Protein AF-0000000083167405 (afdb_homodimer)

Secondary structure (DSSP, 8-state):
--TT-EEEEEEE-B-TTS-HHHHHHHIIIIIHHHHHHHHGGGS-SEEEEEEE-B-TTSTT--B-EEES-GGG---SEEEEEEES-HHHHHHHHHHHTSHHHHHHHTTTB-GGG-EEEEEEEEEEEE-/--TT-EEEEEEE-B-TTS-HHHHHHHIIIIIHHHHHHHHGGGS-SEEEEEEE-B-TTSTT--B-EEES-GGG---SEEEEEEES-HHHHHHHHHHHTSHHHHHHHTTTB-GGG-EEEEEEEEEEEE-

Nearest PDB structures (foldseek):
  2qyc-assembly1_A  TM=5.932E-01  e=2.470E-03  Bordetella bronchiseptica RB50
  3ta2-assembly1_A  TM=4.521E-01  e=2.168E-02  Archaeoglobus fulgidus DSM 4304
  2j9d-assembly4_L  TM=4.421E-01  e=4.189E-02  Methanocaldococcus jannaschii
  2xbp-assembly1_A  TM=4.352E-01  e=6.641E-02  Synechococcus elongatus PCC 7942 = FACHB-805
  3n5b-assembly1_A  TM=3.903E-01  e=5.831E-01  Nostoc sp. PCC 7120 = FACHB-418

Solvent-accessible surface area (backbone atoms only — not comparable to full-atom values): 13496 Å² total; per-residue (Å²): 123,80,86,84,36,29,38,34,37,40,35,38,18,52,25,89,91,49,51,71,66,57,26,50,49,42,47,62,72,44,51,47,53,49,49,43,66,71,35,51,91,50,39,48,52,31,38,37,37,41,28,53,25,52,39,84,86,46,85,90,38,49,51,47,55,74,37,77,52,54,84,76,55,78,48,46,28,35,30,46,35,31,19,76,28,64,67,46,44,61,66,32,49,64,54,66,67,32,69,69,46,50,57,54,44,62,74,37,29,37,72,91,65,37,35,26,34,35,40,52,62,70,46,79,47,68,109,122,81,84,82,37,29,37,34,37,41,34,39,16,55,26,89,91,50,51,72,66,57,29,52,49,42,47,63,72,44,52,47,52,49,49,43,66,71,34,51,91,50,40,48,52,30,38,36,36,42,28,52,25,52,39,84,86,45,85,90,40,49,52,47,57,74,37,78,53,55,84,77,55,77,50,45,29,35,32,45,36,29,19,76,29,63,67,47,44,61,66,32,50,63,55,66,66,33,70,69,44,49,57,54,45,62,71,39,28,37,71,90,63,37,35,27,34,36,39,52,61,71,48,78,49,68,108

Foldseek 3Di:
DPQQAWKKKKFFAWDQVDDLVRLVCLVPPPLVVLLCVLCPVLAFPDKDKDFFQFDRVDPPGFGPDDPDGSVVRRGGMMIMTGHRYVVSVVSSVVSCVDPVNVVSSVVTTDVVPMDMDIDDDDDDDDD/DPQQAWKKKKFFAWDQVDDLVRLVCLVPPPLVVLLCVLCPVLAFPDKDKDFFQFDRVDPSGFGPDDPDGSVVRRGGMMIMTGHRYVVSVVSSVVSCVDPVNVVSSVVTTDVVPMDMDIDDDDDDDDD

Structure (mmCIF, N/CA/C/O backbone):
data_AF-0000000083167405-model_v1
#
loop_
_entity.id
_entity.type
_entity.pdbx_description
1 polymer 'EthD domain-containing protein'
#
loop_
_atom_site.group_PDB
_atom_site.id
_atom_site.type_symbol
_atom_site.label_atom_id
_atom_site.label_alt_id
_atom_site.label_comp_id
_atom_site.label_asym_id
_atom_site.label_entity_id
_atom_site.label_seq_id
_atom_site.pdbx_PDB_ins_code
_atom_site.Cartn_x
_atom_site.Cartn_y
_atom_site.Cartn_z
_atom_site.occupancy
_atom_site.B_iso_or_equiv
_atom_site.auth_seq_id
_atom_site.auth_comp_id
_atom_site.auth_asym_id
_atom_site.auth_atom_id
_atom_site.pdbx_PDB_model_num
ATOM 1 N N . MET A 1 1 ? -20.938 -3.051 -14.125 1 36.06 1 MET A N 1
ATOM 2 C CA . MET A 1 1 ? -19.984 -3.561 -13.148 1 36.06 1 MET A CA 1
ATOM 3 C C . MET A 1 1 ? -18.828 -2.58 -12.945 1 36.06 1 MET A C 1
ATOM 5 O O . MET A 1 1 ? -18.422 -1.888 -13.883 1 36.06 1 MET A O 1
ATOM 9 N N . SER A 1 2 ? -18.578 -1.99 -11.914 1 45.47 2 SER A N 1
ATOM 10 C CA . SER A 1 2 ? -17.594 -0.912 -11.773 1 45.47 2 SER A CA 1
ATOM 11 C C . SER A 1 2 ? -16.312 -1.221 -12.547 1 45.47 2 SER A C 1
ATOM 13 O O . SER A 1 2 ? -15.766 -2.316 -12.438 1 45.47 2 SER A O 1
ATOM 15 N N . THR A 1 3 ? -16.062 -0.718 -13.688 1 60.59 3 THR A N 1
ATOM 16 C CA . THR A 1 3 ? -15.07 -0.874 -14.742 1 60.59 3 THR A CA 1
ATOM 17 C C . THR A 1 3 ? -13.664 -0.821 -14.172 1 60.59 3 THR A C 1
ATOM 19 O O . THR A 1 3 ? -12.68 -0.824 -14.922 1 60.59 3 THR A O 1
ATOM 22 N N . ASP A 1 4 ? -13.461 -0.708 -12.867 1 77.19 4 ASP A N 1
ATOM 23 C CA . ASP A 1 4 ? -12.117 -0.462 -12.359 1 77.19 4 ASP A CA 1
ATOM 24 C C . ASP A 1 4 ? -11.352 -1.771 -12.164 1 77.19 4 ASP A C 1
ATOM 26 O O . ASP A 1 4 ? -10.141 -1.763 -11.938 1 77.19 4 ASP A O 1
ATOM 30 N N . GLY A 1 5 ? -12.094 -2.928 -12.57 1 94.94 5 GLY A N 1
ATOM 31 C CA . GLY A 1 5 ? -11.445 -4.223 -12.453 1 94.94 5 GLY A CA 1
ATOM 32 C C . GLY A 1 5 ? -11.43 -4.758 -11.039 1 94.94 5 GLY A C 1
ATOM 33 O O . GLY A 1 5 ? -12.336 -4.477 -10.25 1 94.94 5 GLY A O 1
ATOM 34 N N . PHE A 1 6 ? -10.68 -5.727 -10.734 1 97.88 6 PHE A N 1
ATOM 35 C CA . PHE A 1 6 ? -10.453 -6.371 -9.445 1 97.88 6 PHE A CA 1
ATOM 36 C C . PHE A 1 6 ? -9.016 -6.164 -8.984 1 97.88 6 PHE A C 1
ATOM 38 O O . PHE A 1 6 ? -8.078 -6.633 -9.625 1 97.88 6 PHE A O 1
ATOM 45 N N . THR A 1 7 ? -8.891 -5.48 -7.832 1 98.56 7 THR A N 1
ATOM 46 C CA . THR A 1 7 ? -7.559 -5.059 -7.406 1 98.56 7 THR A CA 1
ATOM 47 C C . THR A 1 7 ? -7.191 -5.695 -6.07 1 98.56 7 THR A C 1
ATOM 49 O O . THR A 1 7 ? -8.023 -5.77 -5.164 1 98.56 7 THR A O 1
ATOM 52 N N . ILE A 1 8 ? -5.961 -6.18 -5.984 1 98.75 8 ILE A N 1
ATOM 53 C CA . ILE A 1 8 ? -5.449 -6.719 -4.73 1 98.75 8 ILE A CA 1
ATOM 54 C C . ILE A 1 8 ? -4.113 -6.062 -4.391 1 98.75 8 ILE A C 1
ATOM 56 O O . ILE A 1 8 ? -3.449 -5.504 -5.266 1 98.75 8 ILE A O 1
ATOM 60 N N . ALA A 1 9 ? -3.789 -6.078 -3.178 1 98.75 9 ALA A N 1
ATOM 61 C CA . ALA A 1 9 ? -2.451 -5.723 -2.711 1 98.75 9 ALA A CA 1
ATOM 62 C C . ALA A 1 9 ? -1.737 -6.934 -2.115 1 98.75 9 ALA A C 1
ATOM 64 O O . ALA A 1 9 ? -2.322 -7.684 -1.333 1 98.75 9 ALA A O 1
ATOM 65 N N . VAL A 1 10 ? -0.525 -7.133 -2.439 1 98.69 10 VAL A N 1
ATOM 66 C CA . VAL A 1 10 ? 0.31 -8.188 -1.873 1 98.69 10 VAL A CA 1
ATOM 67 C C . VAL A 1 10 ? 1.544 -7.574 -1.218 1 98.69 10 VAL A C 1
ATOM 69 O O . VAL A 1 10 ? 2.275 -6.809 -1.851 1 98.69 10 VAL A O 1
ATOM 72 N N . PHE A 1 11 ? 1.764 -7.906 0.02 1 98.69 11 PHE A N 1
ATOM 73 C CA . PHE A 1 11 ? 2.906 -7.434 0.792 1 98.69 11 PHE A CA 1
ATOM 74 C C . PHE A 1 11 ? 3.969 -8.516 0.908 1 98.69 11 PHE A C 1
ATOM 76 O O . PHE A 1 11 ? 3.674 -9.641 1.332 1 98.69 11 PHE A O 1
ATOM 83 N N . VAL A 1 12 ? 5.18 -8.148 0.57 1 98.69 12 VAL A N 1
ATOM 84 C CA . VAL A 1 12 ? 6.223 -9.148 0.391 1 98.69 12 VAL A CA 1
ATOM 85 C C . VAL A 1 12 ? 7.43 -8.805 1.264 1 98.69 12 VAL A C 1
ATOM 87 O O . VAL A 1 12 ? 7.887 -7.66 1.278 1 98.69 12 VAL A O 1
ATOM 90 N N . THR A 1 13 ? 7.895 -9.805 1.955 1 98.06 13 THR A N 1
ATOM 91 C CA . THR A 1 13 ? 9.055 -9.68 2.83 1 98.06 13 THR A CA 1
ATOM 92 C C . THR A 1 13 ? 10.273 -10.367 2.223 1 98.06 13 THR A C 1
ATOM 94 O O . THR A 1 13 ? 10.195 -11.531 1.828 1 98.06 13 THR A O 1
ATOM 97 N N . ARG A 1 14 ? 11.273 -9.664 2.174 1 97.69 14 ARG A N 1
ATOM 98 C CA . ARG A 1 14 ? 12.5 -10.195 1.586 1 97.69 14 ARG A CA 1
ATOM 99 C C . ARG A 1 14 ? 13.008 -11.398 2.371 1 97.69 14 ARG A C 1
ATOM 101 O O . ARG A 1 14 ? 12.836 -11.477 3.59 1 97.69 14 ARG A O 1
ATOM 108 N N . LYS A 1 15 ? 13.641 -12.352 1.682 1 97.06 15 LYS A N 1
ATOM 109 C CA . LYS A 1 15 ? 14.391 -13.414 2.342 1 97.06 15 LYS A CA 1
ATOM 110 C C . LYS A 1 15 ? 15.484 -12.836 3.232 1 97.06 15 LYS A C 1
ATOM 112 O O . LYS A 1 15 ? 16.219 -11.93 2.824 1 97.06 15 LYS A O 1
ATOM 117 N N . PRO A 1 16 ? 15.672 -13.32 4.465 1 93.19 16 PRO A N 1
ATOM 118 C CA . PRO A 1 16 ? 16.562 -12.703 5.453 1 93.19 16 PRO A CA 1
ATOM 119 C C . PRO A 1 16 ? 18 -12.562 4.949 1 93.19 16 PRO A C 1
ATOM 121 O O . PRO A 1 16 ? 18.703 -11.633 5.344 1 93.19 16 PRO A O 1
ATOM 124 N N . ASP A 1 17 ? 18.5 -13.398 4.055 1 94.12 17 ASP A N 1
ATOM 125 C CA . ASP A 1 17 ? 19.891 -13.375 3.658 1 94.12 17 ASP A CA 1
ATOM 126 C C . ASP A 1 17 ? 20.109 -12.484 2.439 1 94.12 17 ASP A C 1
ATOM 128 O O . ASP A 1 17 ? 21.25 -12.297 1.986 1 94.12 17 ASP A O 1
ATOM 132 N N . LEU A 1 18 ? 19.062 -11.828 2.008 1 96.88 18 LEU A N 1
ATOM 133 C CA . LEU A 1 18 ? 19.188 -10.945 0.854 1 96.88 18 LEU A CA 1
ATOM 134 C C . LEU A 1 18 ? 19.188 -9.484 1.286 1 96.88 18 LEU A C 1
ATOM 136 O O . LEU A 1 18 ? 18.484 -9.109 2.225 1 96.88 18 LEU A O 1
ATOM 140 N N . SER A 1 19 ? 19.938 -8.695 0.602 1 96.56 19 SER A N 1
ATOM 141 C CA . SER A 1 19 ? 19.797 -7.25 0.714 1 96.56 19 SER A CA 1
ATOM 142 C C . SER A 1 19 ? 18.516 -6.766 0.031 1 96.56 19 SER A C 1
ATOM 144 O O . SER A 1 19 ? 17.969 -7.461 -0.824 1 96.56 19 SER A O 1
ATOM 146 N N . PRO A 1 20 ? 18.109 -5.586 0.404 1 97.06 20 PRO A N 1
ATOM 147 C CA . PRO A 1 20 ? 16.953 -5.02 -0.299 1 97.06 20 PRO A CA 1
ATOM 148 C C . PRO A 1 20 ? 17.172 -4.91 -1.805 1 97.06 20 PRO A C 1
ATOM 150 O O . PRO A 1 20 ? 16.266 -5.18 -2.59 1 97.06 20 PRO A O 1
ATOM 153 N N . ASP A 1 21 ? 18.375 -4.574 -2.238 1 96.94 21 ASP A N 1
ATOM 154 C CA . ASP A 1 21 ? 18.656 -4.445 -3.664 1 96.94 21 ASP A CA 1
ATOM 155 C C . ASP A 1 21 ? 18.562 -5.797 -4.367 1 96.94 21 ASP A C 1
ATOM 157 O O . ASP A 1 21 ? 18 -5.891 -5.465 1 96.94 21 ASP A O 1
ATOM 161 N N . ALA A 1 22 ? 19.094 -6.793 -3.75 1 97.88 22 ALA A N 1
ATOM 162 C CA . ALA A 1 22 ? 19.031 -8.133 -4.332 1 97.88 22 ALA A CA 1
ATOM 163 C C . ALA A 1 22 ? 17.594 -8.633 -4.398 1 97.88 22 ALA A C 1
ATOM 165 O O . ALA A 1 22 ? 17.203 -9.266 -5.383 1 97.88 22 ALA A O 1
ATOM 166 N N . PHE A 1 23 ? 16.875 -8.398 -3.338 1 98.5 23 PHE A N 1
ATOM 167 C CA . PHE A 1 23 ? 15.453 -8.727 -3.281 1 98.5 23 PHE A CA 1
ATOM 168 C C . PHE A 1 23 ? 14.703 -8.07 -4.434 1 98.5 23 PHE A C 1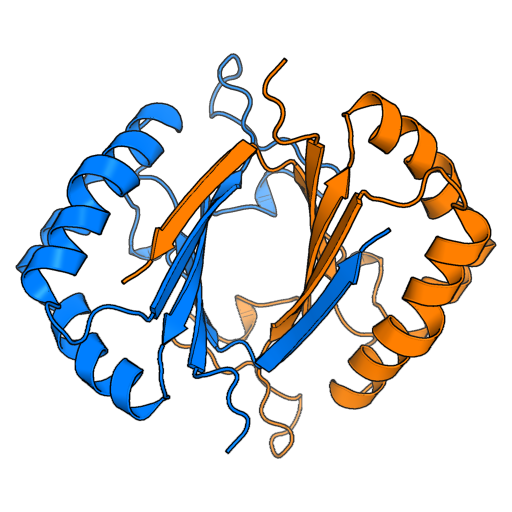
ATOM 170 O O . PHE A 1 23 ? 13.992 -8.742 -5.184 1 98.5 23 PHE A O 1
ATOM 177 N N . GLN A 1 24 ? 14.852 -6.801 -4.629 1 98.25 24 GLN A N 1
ATOM 178 C CA . GLN A 1 24 ? 14.188 -6.047 -5.68 1 98.25 24 GLN A CA 1
ATOM 179 C C . GLN A 1 24 ? 14.594 -6.551 -7.062 1 98.25 24 GLN A C 1
ATOM 181 O O . GLN A 1 24 ? 13.75 -6.707 -7.945 1 98.25 24 GLN A O 1
ATOM 186 N N . ASP A 1 25 ? 15.875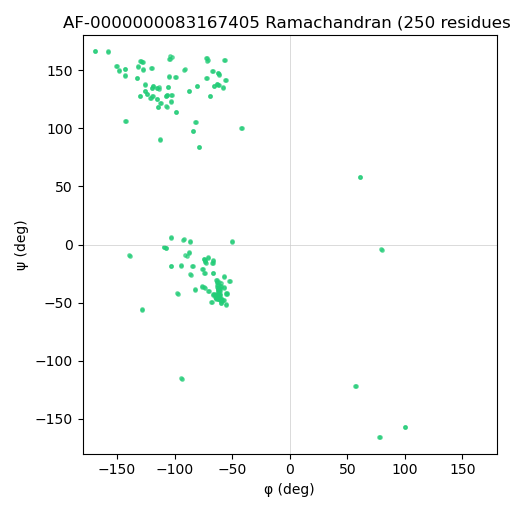 -6.754 -7.246 1 98.5 25 ASP A N 1
ATOM 187 C CA . ASP A 1 25 ? 16.375 -7.25 -8.523 1 98.5 25 ASP A CA 1
ATOM 188 C C . ASP A 1 25 ? 15.719 -8.578 -8.891 1 98.5 25 ASP A C 1
ATOM 190 O O . ASP A 1 25 ? 15.273 -8.773 -10.023 1 98.5 25 ASP A O 1
ATOM 194 N N . TYR A 1 26 ? 15.688 -9.477 -7.93 1 98.81 26 TYR A N 1
ATOM 195 C CA . TYR A 1 26 ? 15.102 -10.789 -8.203 1 98.81 26 TYR A CA 1
ATOM 196 C C . TYR A 1 26 ? 13.609 -10.656 -8.523 1 98.81 26 TYR A C 1
ATOM 198 O O . TYR A 1 26 ? 13.117 -11.273 -9.469 1 98.81 26 TYR A O 1
ATOM 206 N N . TRP A 1 27 ? 12.859 -9.875 -7.695 1 98.75 27 TRP A N 1
ATOM 207 C CA . TRP A 1 27 ? 11.438 -9.672 -7.922 1 98.75 27 TRP A CA 1
ATOM 208 C C . TRP A 1 27 ? 11.172 -9.156 -9.336 1 98.75 27 TRP A C 1
ATOM 210 O O . TRP A 1 27 ? 10.336 -9.711 -10.055 1 98.75 27 TRP A O 1
ATOM 220 N N . GLU A 1 28 ? 11.953 -8.258 -9.812 1 98.62 28 GLU A N 1
ATOM 221 C CA . GLU A 1 28 ? 11.719 -7.555 -11.07 1 98.62 28 GLU A CA 1
ATOM 222 C C . GLU A 1 28 ? 12.195 -8.383 -12.266 1 98.62 28 GLU A C 1
ATOM 224 O O . GLU A 1 28 ? 11.547 -8.406 -13.312 1 98.62 28 GLU A O 1
ATOM 229 N N . ASN A 1 29 ? 13.281 -9.016 -12.062 1 98.62 29 ASN A N 1
ATOM 230 C CA . ASN A 1 29 ? 13.961 -9.547 -13.242 1 98.62 29 ASN A CA 1
ATOM 231 C C . ASN A 1 29 ? 13.875 -11.07 -13.297 1 98.62 29 ASN A C 1
ATOM 233 O O . ASN A 1 29 ? 14.312 -11.68 -14.273 1 98.62 29 ASN A O 1
ATOM 237 N N . HIS A 1 30 ? 13.281 -11.672 -12.312 1 98.62 30 HIS A N 1
ATOM 238 C CA . HIS A 1 30 ? 13.07 -13.117 -12.328 1 98.62 30 HIS A CA 1
ATOM 239 C C . HIS A 1 30 ? 11.609 -13.461 -12.055 1 98.62 30 HIS A C 1
ATOM 241 O O . HIS A 1 30 ? 10.953 -14.109 -12.875 1 98.62 30 HIS A O 1
ATOM 247 N N . HIS A 1 31 ? 11.078 -12.992 -10.945 1 98.56 31 HIS A N 1
ATOM 248 C CA . HIS A 1 31 ? 9.758 -13.414 -10.508 1 98.56 31 HIS A CA 1
ATOM 249 C C . HIS A 1 31 ? 8.672 -12.891 -11.445 1 98.56 31 HIS A C 1
ATOM 251 O O . HIS A 1 31 ? 7.805 -13.648 -11.891 1 98.56 31 HIS A O 1
ATOM 257 N N . VAL A 1 32 ? 8.711 -11.586 -11.758 1 98.25 32 VAL A N 1
ATOM 258 C CA . VAL A 1 32 ? 7.672 -10.992 -12.594 1 98.25 32 VAL A CA 1
ATOM 259 C C . VAL A 1 32 ? 7.707 -11.609 -13.984 1 98.25 32 VAL A C 1
ATOM 261 O O . VAL A 1 32 ? 6.68 -12.055 -14.5 1 98.25 32 VAL A O 1
ATOM 264 N N . PRO A 1 33 ? 8.906 -11.758 -14.609 1 98 33 PRO A N 1
ATOM 265 C CA . PRO A 1 33 ? 8.945 -12.422 -15.914 1 98 33 PRO A CA 1
ATOM 266 C C . PRO A 1 33 ? 8.43 -13.859 -15.859 1 98 33 PRO A C 1
ATOM 268 O O . PRO A 1 33 ? 7.777 -14.32 -16.797 1 98 33 PRO A O 1
ATOM 271 N N . LEU A 1 34 ? 8.734 -14.555 -14.797 1 98.25 34 LEU A N 1
ATOM 272 C CA . LEU A 1 34 ? 8.219 -15.914 -14.641 1 98.25 34 LEU A CA 1
ATOM 273 C C . LEU A 1 34 ? 6.695 -15.922 -14.641 1 98.25 34 LEU A C 1
ATOM 275 O O . LEU A 1 34 ? 6.074 -16.719 -15.336 1 98.25 34 LEU A O 1
ATOM 279 N N . LEU A 1 35 ? 6.016 -15.008 -13.812 1 97.75 35 LEU A N 1
ATOM 280 C CA . LEU A 1 35 ? 4.562 -14.938 -13.734 1 97.75 35 LEU A CA 1
ATOM 281 C C . LEU A 1 35 ? 3.963 -14.555 -15.086 1 97.75 35 LEU A C 1
ATOM 283 O O . LEU A 1 35 ? 2.893 -15.039 -15.453 1 97.75 35 LEU A O 1
ATOM 287 N N . ARG A 1 36 ? 4.613 -13.68 -15.766 1 96.88 36 ARG A N 1
ATOM 288 C CA . ARG A 1 36 ? 4.137 -13.297 -17.094 1 96.88 36 ARG A CA 1
ATOM 289 C C . ARG A 1 36 ? 4.152 -14.484 -18.047 1 96.88 36 ARG A C 1
ATOM 291 O O . ARG A 1 36 ? 3.188 -14.711 -18.781 1 96.88 36 ARG A O 1
ATOM 298 N N . ARG A 1 37 ? 5.262 -15.211 -18.047 1 97.06 37 ARG A N 1
ATOM 299 C CA . ARG A 1 37 ? 5.395 -16.375 -18.906 1 97.06 37 ARG A CA 1
ATOM 300 C C . ARG A 1 37 ? 4.324 -17.422 -18.578 1 97.06 37 ARG A C 1
ATOM 302 O O . ARG A 1 37 ? 3.637 -17.906 -19.484 1 97.06 37 ARG A O 1
ATOM 309 N N . LEU A 1 38 ? 4.105 -17.734 -17.328 1 97.06 38 LEU A N 1
ATOM 310 C CA . LEU A 1 38 ? 3.182 -18.781 -16.906 1 97.06 38 LEU A CA 1
ATOM 311 C C . LEU A 1 38 ? 1.734 -18.328 -17.062 1 97.06 38 LEU A C 1
ATOM 313 O O . LEU A 1 38 ? 0.849 -19.141 -17.344 1 97.06 38 LEU A O 1
ATOM 317 N N . GLY A 1 39 ? 1.493 -17.078 -16.797 1 96.06 39 GLY A N 1
ATOM 318 C CA . GLY A 1 39 ? 0.137 -16.562 -16.828 1 96.06 39 GLY A CA 1
ATOM 319 C C . GLY A 1 39 ? -0.378 -16.344 -18.25 1 96.06 39 GLY A C 1
ATOM 320 O O . GLY A 1 39 ? -1.569 -16.516 -18.516 1 96.06 39 GLY A O 1
ATOM 321 N N . GLY A 1 40 ? 0.566 -15.891 -19.172 1 95.75 40 GLY A N 1
ATOM 322 C CA . GLY A 1 40 ? 0.139 -15.578 -20.516 1 95.75 40 GLY A CA 1
ATOM 323 C C . GLY A 1 40 ? -0.95 -14.523 -20.578 1 95.75 40 GLY A C 1
ATOM 324 O O . GLY A 1 40 ? -0.801 -13.438 -20 1 95.75 40 GLY A O 1
ATOM 325 N N . SER A 1 41 ? -2.104 -14.883 -21.188 1 93.31 41 SER A N 1
ATOM 326 C CA . SER A 1 41 ? -3.205 -13.938 -21.375 1 93.31 41 SER A CA 1
ATOM 327 C C . SER A 1 41 ? -3.926 -13.672 -20.062 1 93.31 41 SER A C 1
ATOM 329 O O . SER A 1 41 ? -4.711 -12.727 -19.953 1 93.31 41 SER A O 1
ATOM 331 N N . ARG A 1 42 ? -3.686 -14.469 -19.062 1 94.31 42 ARG A N 1
ATOM 332 C CA . ARG A 1 42 ? -4.352 -14.32 -17.781 1 94.31 42 ARG A CA 1
ATOM 333 C C . ARG A 1 42 ? -3.592 -13.352 -16.875 1 94.31 42 ARG A C 1
ATOM 335 O O . ARG A 1 42 ? -4.027 -13.062 -15.766 1 94.31 42 ARG A O 1
ATOM 342 N N . PHE A 1 43 ? -2.424 -12.953 -17.359 1 96.38 43 PHE A N 1
ATOM 343 C CA . PHE A 1 43 ? -1.608 -12.016 -16.594 1 96.38 43 PHE A CA 1
ATOM 344 C C . PHE A 1 43 ? -2.395 -10.75 -16.266 1 96.38 43 PHE A C 1
ATOM 346 O O . PHE A 1 43 ? -3.191 -10.281 -17.094 1 96.38 43 PHE A O 1
ATOM 353 N N . PRO A 1 44 ? -2.203 -10.188 -15.039 1 97 44 PRO A N 1
ATOM 354 C CA . PRO A 1 44 ? -2.99 -9.023 -14.633 1 97 44 PRO A CA 1
ATOM 355 C C . PRO A 1 44 ? -2.854 -7.852 -15.602 1 97 44 PRO A C 1
ATOM 357 O O . PRO A 1 44 ? -1.853 -7.746 -16.312 1 97 44 PRO A O 1
ATOM 360 N N . ARG A 1 45 ? -3.852 -6.969 -15.531 1 96.62 45 ARG A N 1
ATOM 361 C CA . ARG A 1 45 ? -3.859 -5.762 -16.344 1 96.62 45 ARG A CA 1
ATOM 362 C C . ARG A 1 45 ? -2.701 -4.84 -15.977 1 96.62 45 ARG A C 1
ATOM 364 O O . ARG A 1 45 ? -2.064 -4.254 -16.859 1 96.62 45 ARG A O 1
ATOM 371 N N . SER A 1 46 ? -2.479 -4.707 -14.711 1 96.62 46 SER A N 1
ATOM 372 C CA . SER A 1 46 ? -1.356 -3.912 -14.227 1 96.62 46 SER A CA 1
ATOM 373 C C . SER A 1 46 ? -0.852 -4.43 -12.883 1 96.62 46 SER A C 1
ATOM 375 O O . SER A 1 46 ? -1.591 -5.094 -12.148 1 96.62 46 SER A O 1
ATOM 377 N N . HIS A 1 47 ? 0.4 -4.188 -12.633 1 96.75 47 HIS A N 1
ATOM 378 C CA . HIS A 1 47 ? 1.139 -4.543 -11.43 1 96.75 47 HIS A CA 1
ATOM 379 C C . HIS A 1 47 ? 2.133 -3.449 -11.047 1 96.75 47 HIS A C 1
ATOM 381 O O . HIS A 1 47 ? 3.129 -3.24 -11.742 1 96.75 47 HIS A O 1
ATOM 387 N N . ILE A 1 48 ? 1.777 -2.73 -9.992 1 98.19 48 ILE A N 1
ATOM 388 C CA . ILE A 1 48 ? 2.652 -1.657 -9.531 1 98.19 48 ILE A CA 1
ATOM 389 C C . ILE A 1 48 ? 3.338 -2.074 -8.234 1 98.19 48 ILE A C 1
ATOM 391 O O . ILE A 1 48 ? 2.67 -2.371 -7.242 1 98.19 48 ILE A O 1
ATOM 395 N N . ARG A 1 49 ? 4.613 -2.137 -8.25 1 98.75 49 ARG A N 1
ATOM 396 C CA . ARG A 1 49 ? 5.41 -2.541 -7.094 1 98.75 49 ARG A CA 1
ATOM 397 C C . ARG A 1 49 ? 6.051 -1.331 -6.422 1 98.75 49 ARG A C 1
ATOM 399 O O . ARG A 1 49 ? 6.727 -0.537 -7.078 1 98.75 49 ARG A O 1
ATOM 406 N N . HIS A 1 50 ? 5.754 -1.196 -5.164 1 98.62 50 HIS A N 1
ATOM 407 C CA . HIS A 1 50 ? 6.352 -0.175 -4.312 1 98.62 50 HIS A CA 1
ATOM 408 C C . HIS A 1 50 ? 7.352 -0.787 -3.338 1 98.62 50 HIS A C 1
ATOM 410 O O . HIS A 1 50 ? 7.016 -1.717 -2.602 1 98.62 50 HIS A O 1
ATOM 416 N N . TYR A 1 51 ? 8.516 -0.26 -3.32 1 98.62 51 TYR A N 1
ATOM 417 C CA . TYR A 1 51 ? 9.539 -0.725 -2.393 1 98.62 51 TYR A CA 1
ATOM 418 C C . TYR A 1 51 ? 9.75 0.276 -1.262 1 98.62 51 TYR A C 1
ATOM 420 O O . TYR A 1 51 ? 9.766 1.487 -1.491 1 98.62 51 TYR A O 1
ATOM 428 N N . LEU A 1 52 ? 9.844 -0.257 -0.049 1 98.56 52 LEU A N 1
ATOM 429 C CA . LEU A 1 52 ? 10.172 0.629 1.063 1 98.56 52 LEU A CA 1
ATOM 430 C C . LEU A 1 52 ? 11.586 1.183 0.92 1 98.56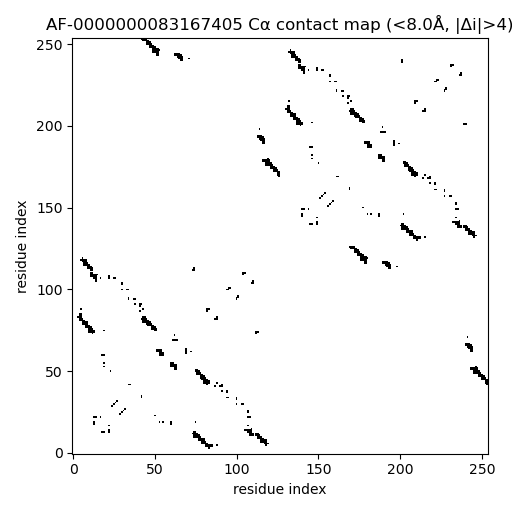 52 LEU A C 1
ATOM 432 O O . LEU A 1 52 ? 12.508 0.456 0.539 1 98.56 52 LEU A O 1
ATOM 436 N N . LYS A 1 53 ? 11.711 2.453 1.171 1 97.75 53 LYS A N 1
ATOM 437 C CA . LYS A 1 53 ? 13.062 2.992 1.292 1 97.75 53 LYS A CA 1
ATOM 438 C C . LYS A 1 53 ? 13.75 2.475 2.553 1 97.75 53 LYS A C 1
ATOM 440 O O . LYS A 1 53 ? 13.188 2.557 3.648 1 97.75 53 LYS A O 1
ATOM 445 N N . ARG A 1 54 ? 14.906 1.945 2.373 1 95.81 54 ARG A N 1
ATOM 446 C CA . ARG A 1 54 ? 15.672 1.388 3.484 1 95.81 54 ARG A CA 1
ATOM 447 C C . ARG A 1 54 ? 17.078 1.963 3.525 1 95.81 54 ARG A C 1
ATOM 449 O O . ARG A 1 54 ? 17.641 2.346 2.49 1 95.81 54 ARG A O 1
ATOM 456 N N . ASP A 1 55 ? 17.578 2.002 4.703 1 93.44 55 ASP A N 1
ATOM 457 C CA . ASP A 1 55 ? 18.938 2.482 4.898 1 93.44 55 ASP A CA 1
ATOM 458 C C . ASP A 1 55 ? 19.953 1.378 4.617 1 93.44 55 ASP A C 1
ATOM 460 O O . ASP A 1 55 ? 20.188 0.517 5.465 1 93.44 55 ASP A O 1
ATOM 464 N N . SER A 1 56 ? 20.609 1.456 3.516 1 90.5 56 SER A N 1
ATOM 465 C CA . SER A 1 56 ? 21.531 0.404 3.08 1 90.5 56 SER A CA 1
ATOM 466 C C . SER A 1 56 ? 22.828 0.437 3.873 1 90.5 56 SER A C 1
ATOM 468 O O . SER A 1 56 ? 23.609 -0.51 3.824 1 90.5 56 SER A O 1
ATOM 470 N N . GLN A 1 57 ? 23.031 1.494 4.609 1 92.31 57 GLN A N 1
ATOM 471 C CA . GLN A 1 57 ? 24.297 1.64 5.336 1 92.31 57 GLN A CA 1
ATOM 472 C C . GLN A 1 57 ? 24.172 1.116 6.766 1 92.31 57 GLN A C 1
ATOM 474 O O . GLN A 1 57 ? 25.172 0.985 7.473 1 92.31 57 GLN A O 1
ATOM 479 N N . ALA A 1 58 ? 23.031 0.978 7.25 1 91.62 58 ALA A N 1
ATOM 480 C CA . ALA A 1 58 ? 22.797 0.487 8.602 1 91.62 58 ALA A CA 1
ATOM 481 C C . ALA A 1 58 ? 22.641 -1.031 8.617 1 91.62 58 ALA A C 1
ATOM 483 O O . ALA A 1 58 ? 22.156 -1.621 7.648 1 91.62 58 ALA A O 1
ATOM 484 N N . PRO A 1 59 ? 23.047 -1.499 9.789 1 89.12 59 PRO A N 1
ATOM 485 C CA . PRO A 1 59 ? 22.766 -2.93 9.938 1 89.12 59 PRO A CA 1
ATOM 486 C C . PRO A 1 59 ? 21.281 -3.25 9.891 1 89.12 59 PRO A C 1
ATOM 488 O O . PRO A 1 59 ? 20.453 -2.449 10.352 1 89.12 59 PRO A O 1
ATOM 491 N N . ASP A 1 60 ? 20.812 -4.305 9.211 1 89 60 ASP A N 1
ATOM 492 C CA . ASP A 1 60 ? 19.469 -4.848 9.141 1 89 60 ASP A CA 1
ATOM 493 C C . ASP A 1 60 ? 18.594 -4.039 8.18 1 89 60 ASP A C 1
ATOM 495 O O . ASP A 1 60 ? 17.391 -4.27 8.078 1 89 60 ASP A O 1
ATOM 499 N N . PHE A 1 61 ? 19.125 -2.916 7.609 1 94.31 61 PHE A N 1
ATOM 500 C CA . PHE A 1 61 ? 18.453 -2.141 6.566 1 94.31 61 PHE A CA 1
ATOM 501 C C . PHE A 1 61 ? 17.125 -1.593 7.062 1 94.31 61 PHE A C 1
ATOM 503 O O . PHE A 1 61 ? 16.078 -1.833 6.449 1 94.31 61 PHE A O 1
ATOM 510 N N . PRO A 1 62 ?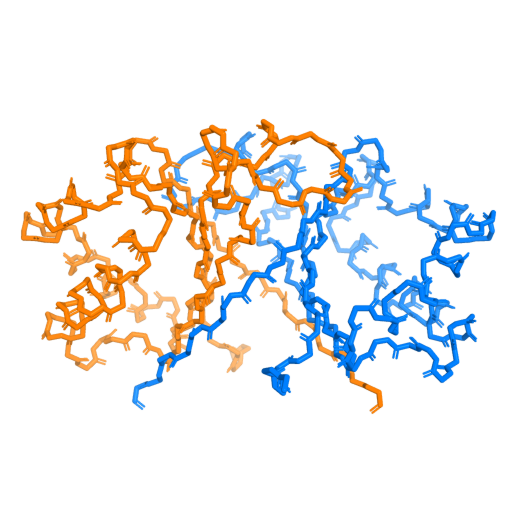 17.125 -0.818 8.125 1 95 62 PRO A N 1
ATOM 511 C CA . PRO A 1 62 ? 15.836 -0.361 8.633 1 95 62 PRO A CA 1
ATOM 512 C C . PRO A 1 62 ? 15.062 0.478 7.617 1 95 62 PRO A C 1
ATOM 514 O O . PRO A 1 62 ? 15.664 1.219 6.836 1 95 62 PRO A O 1
ATOM 517 N N . ALA A 1 63 ? 13.734 0.364 7.629 1 97.12 63 ALA A N 1
ATOM 518 C CA . ALA A 1 63 ? 12.875 1.192 6.789 1 97.12 63 ALA A CA 1
ATOM 519 C C . ALA A 1 63 ? 12.93 2.656 7.215 1 97.12 63 ALA A C 1
ATOM 521 O O . ALA A 1 63 ? 13.141 2.957 8.391 1 97.12 63 ALA A O 1
ATOM 522 N N . ALA A 1 64 ? 12.766 3.561 6.305 1 97.4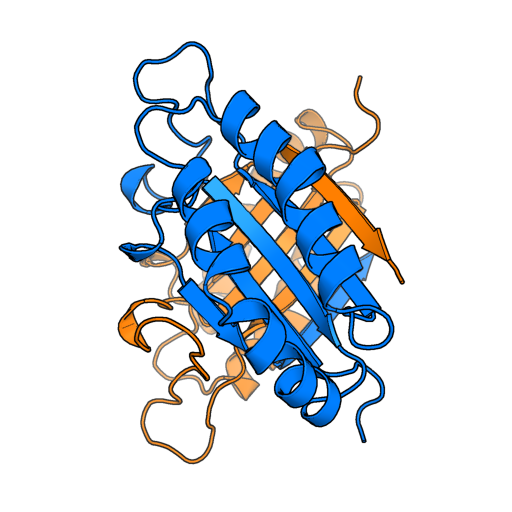4 64 ALA A N 1
ATOM 523 C CA . ALA A 1 64 ? 12.656 4.992 6.578 1 97.44 64 ALA A CA 1
ATOM 524 C C . ALA A 1 64 ? 11.258 5.355 7.066 1 97.44 64 ALA A C 1
ATOM 526 O O . ALA A 1 64 ? 10.445 5.895 6.309 1 97.44 64 ALA A O 1
ATOM 527 N N . VAL A 1 65 ? 11.078 5.18 8.359 1 98.12 65 VAL A N 1
ATOM 528 C CA . VAL A 1 65 ? 9.758 5.328 8.961 1 98.12 65 VAL A CA 1
ATOM 529 C C . VAL A 1 65 ? 9.523 6.789 9.344 1 98.12 65 VAL A C 1
ATOM 531 O O . VAL A 1 65 ? 10.398 7.43 9.93 1 98.12 65 VAL A O 1
ATOM 534 N N . LEU A 1 66 ? 8.367 7.289 8.969 1 97.94 66 LEU A N 1
ATOM 535 C CA . LEU A 1 66 ? 7.977 8.656 9.312 1 97.94 66 LEU A CA 1
ATOM 536 C C . LEU A 1 66 ? 7.078 8.664 10.539 1 97.94 66 LEU A C 1
ATOM 538 O O . LEU A 1 66 ? 7.168 9.578 11.367 1 97.94 66 LEU A O 1
ATOM 542 N N . VAL A 1 67 ? 6.172 7.797 10.648 1 97.56 67 VAL A N 1
ATOM 543 C CA . VAL A 1 67 ? 5.277 7.617 11.781 1 97.56 67 VAL A CA 1
ATOM 544 C C . VAL A 1 67 ? 5.266 6.152 12.203 1 97.56 67 VAL A C 1
ATOM 546 O O . VAL A 1 67 ? 4.988 5.266 11.391 1 97.56 67 VAL A O 1
ATOM 549 N N . GLY A 1 68 ? 5.504 5.852 13.492 1 97.38 68 GLY A N 1
ATOM 550 C CA . GLY A 1 68 ? 5.66 4.5 14.016 1 97.38 68 GLY A CA 1
ATOM 551 C C . GLY A 1 68 ? 7.109 4.102 14.211 1 97.38 68 GLY A C 1
ATOM 552 O O . GLY A 1 68 ? 7.969 4.953 14.438 1 97.38 68 GLY A O 1
ATOM 553 N N . GLU A 1 69 ? 7.348 2.793 14.211 1 95.75 69 GLU A N 1
ATOM 554 C CA . GLU A 1 69 ? 8.688 2.221 14.352 1 95.75 69 GLU A CA 1
ATOM 555 C C . GLU A 1 69 ? 8.969 1.198 13.258 1 95.75 69 GLU A C 1
ATOM 557 O O . GLU A 1 69 ? 8.039 0.679 12.625 1 95.75 69 GLU A O 1
ATOM 562 N N . PRO A 1 70 ? 10.25 0.959 13.016 1 92 70 PRO A N 1
ATOM 563 C CA . PRO A 1 70 ? 10.617 0.043 11.93 1 92 70 PRO A CA 1
ATOM 564 C C . PRO A 1 70 ? 9.898 -1.304 12.031 1 92 70 PRO A C 1
ATOM 566 O O . PRO A 1 70 ? 9.555 -1.899 11.008 1 92 70 PRO A O 1
ATOM 569 N N . SER A 1 71 ? 9.586 -1.792 13.234 1 91.56 71 SER A N 1
ATOM 570 C CA . SER A 1 71 ? 8.953 -3.094 13.422 1 91.56 71 SER A CA 1
ATOM 571 C C . SER A 1 71 ? 7.504 -3.074 12.953 1 91.56 71 SER A C 1
ATOM 573 O O . SER A 1 71 ? 6.879 -4.125 12.805 1 91.56 71 SER A O 1
ATOM 575 N N . ASP A 1 72 ? 6.957 -1.902 12.688 1 94.75 72 ASP A N 1
ATOM 576 C CA . ASP A 1 72 ? 5.602 -1.774 12.156 1 94.75 72 ASP A CA 1
ATOM 577 C C . ASP A 1 72 ? 5.559 -2.137 10.672 1 94.75 72 ASP A C 1
ATOM 579 O O . ASP A 1 72 ? 4.48 -2.354 10.117 1 94.75 72 ASP A O 1
ATOM 583 N N . PHE A 1 73 ? 6.68 -2.084 10.039 1 94.19 73 PHE A N 1
ATOM 584 C CA . PHE A 1 73 ? 6.793 -2.375 8.617 1 94.19 73 PHE A CA 1
ATOM 585 C C . PHE A 1 73 ? 7.59 -3.65 8.383 1 94.19 73 PHE A C 1
ATOM 587 O O . PHE A 1 73 ? 8.789 -3.596 8.086 1 94.19 73 PHE A O 1
ATOM 594 N N . THR A 1 74 ? 6.863 -4.777 8.344 1 89 74 THR A N 1
ATOM 595 C CA . THR A 1 74 ? 7.492 -6.094 8.32 1 89 74 THR A CA 1
ATOM 596 C C . THR A 1 74 ? 7.762 -6.543 6.891 1 89 74 THR A C 1
ATOM 598 O O . THR A 1 74 ? 8.398 -7.574 6.664 1 89 74 THR A O 1
ATOM 601 N N . TYR A 1 75 ? 7.246 -5.828 5.98 1 97.69 75 TYR A N 1
ATOM 602 C CA . TYR A 1 75 ? 7.438 -6.148 4.57 1 97.69 75 TYR A CA 1
ATOM 603 C C . TYR A 1 75 ? 8.477 -5.227 3.939 1 97.69 75 TYR A C 1
ATOM 605 O O . TYR A 1 75 ? 8.812 -4.18 4.504 1 97.69 75 TYR A O 1
ATOM 613 N N . ASP A 1 76 ? 9.023 -5.648 2.785 1 98.06 76 ASP A N 1
ATOM 614 C CA . ASP A 1 76 ? 10.039 -4.867 2.084 1 98.06 76 ASP A CA 1
ATOM 615 C C . ASP A 1 76 ? 9.438 -4.137 0.885 1 98.06 76 ASP A C 1
ATOM 617 O O . ASP A 1 76 ? 10.047 -3.199 0.359 1 98.06 76 ASP A O 1
ATOM 621 N N . GLY A 1 77 ? 8.312 -4.586 0.456 1 98.44 77 GLY A N 1
ATOM 622 C CA . GLY A 1 77 ? 7.57 -3.986 -0.642 1 98.44 77 GLY A CA 1
ATOM 623 C C . GLY A 1 77 ? 6.164 -4.535 -0.78 1 98.44 77 GLY A C 1
ATOM 624 O O . GLY A 1 77 ? 5.801 -5.504 -0.106 1 98.44 77 GLY A O 1
ATOM 625 N N . PHE A 1 78 ? 5.391 -3.84 -1.567 1 98.81 78 PHE A N 1
ATOM 626 C CA . PHE A 1 78 ? 4.051 -4.332 -1.88 1 98.81 78 PHE A CA 1
ATOM 627 C C . PHE A 1 78 ? 3.682 -4.012 -3.322 1 98.81 78 PHE A C 1
ATOM 629 O O . PHE A 1 78 ? 4.199 -3.057 -3.906 1 98.81 78 PHE A O 1
ATOM 636 N N . ALA A 1 79 ? 2.865 -4.832 -3.871 1 98.75 79 ALA A N 1
ATOM 637 C CA . ALA A 1 79 ? 2.352 -4.66 -5.227 1 98.75 79 ALA A CA 1
ATOM 638 C C . ALA A 1 79 ? 0.843 -4.426 -5.215 1 98.75 79 ALA A C 1
ATOM 640 O O . ALA A 1 79 ? 0.115 -5.07 -4.457 1 98.75 79 ALA A O 1
ATOM 641 N N . ILE A 1 80 ? 0.42 -3.502 -5.949 1 98.62 80 ILE A N 1
ATOM 642 C CA . ILE A 1 80 ? -0.987 -3.311 -6.285 1 98.62 80 ILE A CA 1
ATOM 643 C C . ILE A 1 80 ? -1.271 -3.9 -7.664 1 98.62 80 ILE A C 1
ATOM 645 O O . ILE A 1 80 ? -0.747 -3.42 -8.672 1 98.62 80 ILE A O 1
ATOM 649 N N . ILE A 1 81 ? -2.066 -4.922 -7.668 1 98.38 81 ILE A N 1
ATOM 650 C CA . ILE A 1 81 ? -2.289 -5.719 -8.867 1 98.38 81 ILE A CA 1
ATOM 651 C C . ILE A 1 81 ? -3.746 -5.598 -9.305 1 98.38 81 ILE A C 1
ATOM 653 O O . ILE A 1 81 ? -4.66 -5.859 -8.523 1 98.38 81 ILE A O 1
ATOM 657 N N . ASN A 1 82 ? -3.926 -5.211 -10.539 1 98.38 82 ASN A N 1
ATOM 658 C CA . ASN A 1 82 ? -5.254 -4.992 -11.102 1 98.38 82 ASN A CA 1
ATOM 659 C C . ASN A 1 82 ? -5.59 -6.023 -12.172 1 98.38 82 ASN A C 1
ATOM 661 O O . ASN A 1 82 ? -4.844 -6.18 -13.141 1 98.38 82 ASN A O 1
ATOM 665 N N . PHE A 1 83 ? -6.629 -6.727 -11.969 1 97.88 83 PHE A N 1
ATOM 666 C CA . PHE A 1 83 ? -7.18 -7.684 -12.922 1 97.88 83 PHE A CA 1
ATOM 667 C C . PHE A 1 83 ? -8.43 -7.125 -13.594 1 97.88 83 PHE A C 1
ATOM 669 O O . PHE A 1 83 ? -9.086 -6.238 -13.047 1 97.88 83 PHE A O 1
ATOM 676 N N . GLU A 1 84 ? -8.727 -7.691 -14.703 1 95.5 84 GLU A N 1
ATOM 677 C CA . GLU A 1 84 ? -9.906 -7.242 -15.438 1 95.5 84 GLU A CA 1
ATOM 678 C C . GLU A 1 84 ? -11.18 -7.469 -14.625 1 95.5 84 GLU A C 1
ATOM 680 O O . GLU A 1 84 ? -12.125 -6.684 -14.719 1 95.5 84 GLU A O 1
ATOM 685 N N . SER A 1 85 ? -11.227 -8.531 -13.93 1 96.31 85 SER A N 1
ATOM 686 C CA . SER A 1 85 ? -12.375 -8.938 -13.125 1 96.31 85 SER A CA 1
ATOM 687 C C . SER A 1 85 ? -11.953 -9.906 -12.016 1 96.31 85 SER A C 1
ATOM 689 O O . SER A 1 85 ? -10.82 -10.375 -12 1 96.31 85 SER A O 1
ATOM 691 N N . GLU A 1 86 ? -12.875 -10.102 -11.078 1 97.12 86 GLU A N 1
ATOM 692 C CA . GLU A 1 86 ? -12.609 -11.125 -10.07 1 97.12 86 GLU A CA 1
ATOM 693 C C . GLU A 1 86 ? -12.445 -12.5 -10.711 1 97.12 86 GLU A C 1
ATOM 695 O O . GLU A 1 86 ? -11.633 -13.312 -10.258 1 97.12 86 GLU A O 1
ATOM 700 N N . ALA A 1 87 ? -13.242 -12.766 -11.797 1 97.12 87 ALA A N 1
ATOM 701 C CA . ALA A 1 87 ? -13.109 -14.023 -12.523 1 97.12 87 ALA A CA 1
ATOM 702 C C . ALA A 1 87 ? -11.703 -14.18 -13.109 1 97.12 87 ALA A C 1
ATOM 704 O O . ALA A 1 87 ? -11.117 -15.266 -13.047 1 97.12 87 ALA A O 1
ATOM 705 N N . ALA A 1 88 ? -11.188 -13.117 -13.68 1 96.94 88 ALA A N 1
ATOM 706 C CA . ALA A 1 88 ? -9.836 -13.156 -14.219 1 96.94 88 ALA A CA 1
ATOM 707 C C . ALA A 1 88 ? -8.812 -13.461 -13.125 1 96.94 88 ALA A C 1
ATOM 709 O O . ALA A 1 88 ? -7.871 -14.227 -13.344 1 96.94 88 ALA A O 1
ATOM 710 N N . PHE A 1 89 ? -9.031 -12.852 -11.945 1 98 89 PHE A N 1
ATOM 711 C CA . PHE A 1 89 ? -8.18 -13.141 -10.797 1 98 89 PHE A CA 1
ATOM 712 C C . PHE A 1 89 ? -8.242 -14.617 -10.43 1 98 89 PHE A C 1
ATOM 714 O O . PHE A 1 89 ? -7.203 -15.258 -10.242 1 98 89 PHE A O 1
ATOM 721 N N . GLN A 1 90 ? -9.383 -15.156 -10.383 1 97.69 90 GLN A N 1
ATOM 722 C CA . GLN A 1 90 ? -9.562 -16.562 -10.008 1 97.69 90 GLN A CA 1
ATOM 723 C C . GLN A 1 90 ? -8.891 -17.484 -11.023 1 97.69 90 GLN A C 1
ATOM 725 O O . GLN A 1 90 ? -8.383 -18.547 -10.656 1 97.69 90 GLN A O 1
ATOM 730 N N . GLN A 1 91 ? -8.836 -17.047 -12.266 1 97.06 91 GLN A N 1
ATOM 731 C CA . GLN A 1 91 ? -8.172 -17.844 -13.297 1 97.06 91 GLN A CA 1
ATOM 732 C C . GLN A 1 91 ? -6.66 -17.781 -13.141 1 97.06 91 GLN A C 1
ATOM 734 O O . GLN A 1 91 ? -5.949 -18.672 -13.617 1 97.06 91 GLN A O 1
ATOM 739 N N . PHE A 1 92 ? -6.195 -16.781 -12.555 1 97.62 92 PHE A N 1
ATOM 740 C CA . PHE A 1 92 ? -4.758 -16.594 -12.391 1 97.62 92 PHE A CA 1
ATOM 741 C C . PHE A 1 92 ? -4.254 -17.297 -11.133 1 97.62 92 PHE A C 1
ATOM 743 O O . PHE A 1 92 ? -3.072 -17.641 -11.039 1 97.62 92 PHE A O 1
ATOM 750 N N . VAL A 1 93 ? -5.051 -17.531 -10.125 1 97 93 VAL A N 1
ATOM 751 C CA . VAL A 1 93 ? -4.695 -18.078 -8.82 1 97 93 VAL A CA 1
ATOM 752 C C . VAL A 1 93 ? -3.975 -19.422 -9 1 97 93 VAL A C 1
ATOM 754 O O . VAL A 1 93 ? -2.928 -19.656 -8.391 1 97 93 VAL A O 1
ATOM 757 N N . PRO A 1 94 ? -4.43 -20.312 -9.914 1 96.38 94 PRO A N 1
ATOM 758 C CA . PRO A 1 94 ? -3.703 -21.578 -10.094 1 96.38 94 PRO A CA 1
ATOM 759 C C . PRO A 1 94 ? -2.277 -21.359 -10.602 1 96.38 94 PRO A C 1
ATOM 761 O O . PRO A 1 94 ? -1.387 -22.156 -10.305 1 96.38 94 PRO A O 1
ATOM 764 N N . VAL A 1 95 ? -2.041 -20.344 -11.391 1 96 95 VAL A N 1
ATOM 765 C CA . VAL A 1 95 ? -0.703 -20.016 -11.875 1 96 95 VAL A CA 1
ATOM 766 C C . VAL A 1 95 ? 0.213 -19.703 -10.688 1 96 95 VAL A C 1
ATOM 768 O O . VAL A 1 95 ? 1.317 -20.25 -10.594 1 96 95 VAL A O 1
ATOM 771 N N . MET A 1 96 ? -0.256 -18.953 -9.742 1 94.5 96 MET A N 1
ATOM 772 C CA . MET A 1 96 ? 0.519 -18.5 -8.594 1 94.5 96 MET A CA 1
ATOM 773 C C . MET A 1 96 ? 0.754 -19.656 -7.613 1 94.5 96 MET A C 1
ATOM 775 O O . MET A 1 96 ? 1.647 -19.578 -6.77 1 94.5 96 MET A O 1
ATOM 779 N N . SER A 1 97 ? 0.004 -20.75 -7.762 1 93.69 97 SER A N 1
ATOM 780 C CA . SER A 1 97 ? 0.027 -21.828 -6.773 1 93.69 97 SER A CA 1
ATOM 781 C C . SER A 1 97 ? 0.846 -23.016 -7.266 1 93.69 97 SER A C 1
ATOM 783 O O . SER A 1 97 ? 0.888 -24.062 -6.613 1 93.69 97 SER A O 1
ATOM 785 N N . THR A 1 98 ? 1.487 -22.828 -8.398 1 96.06 98 THR A N 1
ATOM 786 C CA . THR A 1 98 ? 2.305 -23.922 -8.922 1 96.06 98 THR A CA 1
ATOM 787 C C . THR A 1 98 ? 3.564 -24.109 -8.078 1 96.06 98 THR A C 1
ATOM 789 O O . THR A 1 98 ? 4.004 -23.172 -7.398 1 96.06 98 THR A O 1
ATOM 792 N N . THR A 1 99 ? 4.129 -25.328 -8.156 1 97.06 99 THR A N 1
ATOM 793 C CA . THR A 1 99 ? 5.383 -25.625 -7.477 1 97.06 99 THR A CA 1
ATOM 794 C C . THR A 1 99 ? 6.512 -24.75 -8.016 1 97.06 99 THR A C 1
ATOM 796 O O . THR A 1 99 ? 7.371 -24.297 -7.25 1 97.06 99 THR A O 1
ATOM 799 N N . GLU A 1 100 ? 6.457 -24.469 -9.297 1 98 100 GLU A N 1
ATOM 800 C CA . GLU A 1 100 ? 7.473 -23.625 -9.922 1 98 100 GLU A CA 1
ATOM 801 C C . GLU A 1 100 ? 7.473 -22.219 -9.32 1 98 100 GLU A C 1
ATOM 803 O O . GLU A 1 100 ? 8.531 -21.672 -9.023 1 98 100 GLU A O 1
ATOM 808 N N . VAL A 1 101 ? 6.359 -21.656 -9.109 1 98.06 101 VAL A N 1
ATOM 809 C CA . VAL A 1 101 ? 6.25 -20.312 -8.555 1 98.06 101 VAL A CA 1
ATOM 810 C C . VAL A 1 101 ? 6.656 -20.328 -7.086 1 98.06 101 VAL A C 1
ATOM 812 O O . VAL A 1 101 ? 7.352 -19.422 -6.617 1 98.06 101 VAL A O 1
ATOM 815 N N . ALA A 1 102 ? 6.266 -21.344 -6.375 1 97.25 102 ALA A N 1
ATOM 816 C CA . ALA A 1 102 ? 6.645 -21.469 -4.969 1 97.25 102 ALA A CA 1
ATOM 817 C C . ALA A 1 102 ? 8.164 -21.516 -4.812 1 97.25 102 ALA A C 1
ATOM 819 O O . ALA A 1 102 ? 8.727 -20.828 -3.957 1 97.25 102 ALA A O 1
ATOM 820 N N . GLU A 1 103 ? 8.781 -22.328 -5.598 1 98.12 103 GLU A N 1
ATOM 821 C CA . GLU A 1 103 ? 10.234 -22.453 -5.555 1 98.12 103 GLU A CA 1
ATOM 822 C C . GLU A 1 103 ? 10.914 -21.141 -5.926 1 98.12 103 GLU A C 1
ATOM 824 O O . GLU A 1 103 ? 11.938 -20.766 -5.344 1 98.12 103 GLU A O 1
ATOM 829 N N . ASP A 1 104 ? 10.32 -20.516 -6.91 1 98.69 104 ASP A N 1
ATOM 830 C CA . ASP A 1 104 ? 10.805 -19.203 -7.316 1 98.69 104 ASP A CA 1
ATOM 831 C C . ASP A 1 104 ? 10.719 -18.203 -6.164 1 98.69 104 ASP A C 1
ATOM 833 O O . ASP A 1 104 ? 11.68 -17.484 -5.871 1 98.69 104 ASP A O 1
ATOM 837 N N . GLU A 1 105 ? 9.57 -18.094 -5.5 1 98.5 105 GLU A N 1
ATOM 838 C CA . GLU A 1 105 ? 9.352 -17.156 -4.395 1 98.5 105 GLU A CA 1
ATOM 839 C C . GLU A 1 105 ? 10.297 -17.453 -3.232 1 98.5 105 GLU A C 1
ATOM 841 O O . GLU A 1 105 ? 10.797 -16.531 -2.588 1 98.5 105 GLU A O 1
ATOM 846 N N . ASP A 1 106 ? 10.656 -18.688 -3.008 1 97.94 106 ASP A N 1
ATOM 847 C CA . ASP A 1 106 ? 11.547 -19.062 -1.918 1 97.94 106 ASP A CA 1
ATOM 848 C C . ASP A 1 106 ? 12.953 -18.516 -2.135 1 97.94 106 ASP A C 1
ATOM 850 O O . ASP A 1 106 ? 13.766 -18.5 -1.21 1 97.94 106 ASP A O 1
ATOM 854 N N . ARG A 1 107 ? 13.219 -18.078 -3.283 1 98.31 107 ARG A N 1
ATOM 855 C CA . ARG A 1 107 ? 14.562 -17.594 -3.592 1 98.31 107 ARG A CA 1
ATOM 856 C C . ARG A 1 107 ? 14.727 -16.141 -3.176 1 98.31 107 ARG A C 1
ATOM 858 O O . ARG A 1 107 ? 15.844 -15.641 -3.045 1 98.31 107 ARG A O 1
ATOM 865 N N . PHE A 1 108 ? 13.57 -15.453 -2.984 1 98.62 108 PHE A N 1
ATOM 866 C CA . PHE A 1 108 ? 13.805 -14.039 -2.742 1 98.62 108 PHE A CA 1
ATOM 867 C C . PHE A 1 108 ? 12.883 -13.516 -1.645 1 98.62 108 PHE A C 1
ATOM 869 O O . PHE A 1 108 ? 13.047 -12.383 -1.178 1 98.62 108 PHE A O 1
ATOM 876 N N . THR A 1 109 ? 11.883 -14.336 -1.218 1 98.31 109 THR A N 1
ATOM 877 C CA . THR A 1 109 ? 10.953 -13.844 -0.209 1 98.31 109 THR A CA 1
ATOM 878 C C . THR A 1 109 ? 10.781 -14.859 0.916 1 98.31 109 THR A C 1
ATOM 880 O O . THR A 1 109 ? 11.047 -16.047 0.729 1 98.31 109 THR A O 1
ATOM 883 N N . ASP A 1 110 ? 10.461 -14.406 2.105 1 97.94 110 ASP A N 1
ATOM 884 C CA . ASP A 1 110 ? 9.922 -15.227 3.188 1 97.94 110 ASP A CA 1
ATOM 885 C C . ASP A 1 110 ? 8.414 -15.391 3.045 1 97.94 110 ASP A C 1
ATOM 887 O O . ASP A 1 110 ? 7.641 -14.555 3.516 1 97.94 110 ASP A O 1
ATOM 891 N N . ARG A 1 111 ? 7.977 -16.469 2.49 1 96.75 111 ARG A N 1
ATOM 892 C CA . ARG A 1 111 ? 6.582 -16.656 2.104 1 96.75 111 ARG A CA 1
ATOM 893 C C . ARG A 1 111 ? 5.676 -16.703 3.328 1 96.75 111 ARG A C 1
ATOM 895 O O . ARG A 1 111 ? 4.477 -16.422 3.234 1 96.75 111 ARG A O 1
ATOM 902 N N . SER A 1 112 ? 6.223 -17.078 4.477 1 96.88 112 SER A N 1
ATOM 903 C CA . SER A 1 112 ? 5.418 -17.156 5.691 1 96.88 112 SER A CA 1
ATOM 904 C C . SER A 1 112 ? 4.953 -15.781 6.141 1 96.88 112 SER A C 1
ATOM 906 O O . SER A 1 112 ? 4.023 -15.656 6.941 1 96.88 112 SER A O 1
ATOM 908 N N . LYS A 1 113 ? 5.527 -14.781 5.645 1 97.25 113 LYS A N 1
ATOM 909 C CA . LYS A 1 113 ? 5.223 -13.414 6.055 1 97.25 113 LYS A CA 1
ATOM 910 C C . LYS A 1 113 ? 4.438 -12.68 4.973 1 97.25 113 LYS A C 1
ATOM 912 O O . LYS A 1 113 ? 4.062 -11.523 5.152 1 97.25 113 LYS A O 1
ATOM 917 N N . MET A 1 114 ? 4.223 -13.32 3.898 1 97.44 114 MET A N 1
ATOM 918 C CA . MET A 1 114 ? 3.441 -12.711 2.828 1 97.44 114 MET A CA 1
ATOM 919 C C . MET A 1 114 ? 2.012 -12.438 3.283 1 97.44 114 MET A C 1
ATOM 921 O O . MET A 1 114 ? 1.408 -13.266 3.971 1 97.44 114 MET A O 1
ATOM 925 N N . ARG A 1 115 ? 1.479 -11.297 2.93 1 98.31 115 ARG A N 1
ATOM 926 C CA . ARG A 1 115 ? 0.088 -10.93 3.17 1 98.31 115 ARG A CA 1
ATOM 927 C C . ARG A 1 115 ? -0.55 -10.352 1.912 1 98.31 115 ARG A C 1
ATOM 929 O O . ARG A 1 115 ? 0.105 -9.633 1.15 1 98.31 115 ARG A O 1
ATOM 936 N N . ALA A 1 116 ? -1.776 -10.648 1.714 1 98.5 116 ALA A N 1
ATOM 937 C CA . ALA A 1 116 ? -2.514 -10.133 0.562 1 98.5 116 ALA A CA 1
ATOM 938 C C . ALA A 1 116 ? -3.961 -9.82 0.932 1 98.5 116 ALA A C 1
ATOM 940 O O . ALA A 1 116 ? -4.578 -10.547 1.715 1 98.5 116 ALA A O 1
ATOM 941 N N . VAL A 1 117 ? -4.469 -8.812 0.33 1 98.69 117 VAL A N 1
ATOM 942 C CA . VAL A 1 117 ? -5.816 -8.352 0.657 1 98.69 117 VAL A CA 1
ATOM 943 C C . VAL A 1 117 ? -6.469 -7.75 -0.585 1 98.69 117 VAL A C 1
ATOM 945 O O . VAL A 1 117 ? -5.785 -7.195 -1.45 1 98.69 117 VAL A O 1
ATOM 948 N N . VAL A 1 118 ? -7.793 -7.875 -0.631 1 98.5 118 VAL A N 1
ATOM 949 C CA . VAL A 1 118 ? -8.539 -7.254 -1.718 1 98.5 118 VAL A CA 1
ATOM 950 C C . VAL A 1 118 ? -8.742 -5.77 -1.423 1 98.5 118 VAL A C 1
ATOM 952 O O . VAL A 1 118 ? -9.062 -5.391 -0.292 1 98.5 118 VAL A O 1
ATOM 955 N N . LEU A 1 119 ? -8.531 -4.992 -2.469 1 98.38 119 LEU A N 1
ATOM 956 C CA . LEU A 1 119 ? -8.797 -3.564 -2.365 1 98.38 119 LEU A CA 1
ATOM 957 C C . LEU A 1 119 ? -10.156 -3.221 -2.977 1 98.38 119 LEU A C 1
ATOM 959 O O . LEU A 1 119 ? -10.578 -3.85 -3.949 1 98.38 119 LEU A O 1
ATOM 963 N N . GLY A 1 120 ? -10.82 -2.271 -2.359 1 95.69 120 GLY A N 1
ATOM 964 C CA . GLY A 1 120 ? -12.07 -1.739 -2.873 1 95.69 120 GLY A CA 1
ATOM 965 C C . GLY A 1 120 ? -11.891 -0.5 -3.729 1 95.69 120 GLY A C 1
ATOM 966 O O . GLY A 1 120 ? -11.148 -0.525 -4.715 1 95.69 120 GLY A O 1
ATOM 967 N N . GLU A 1 121 ? -12.406 0.572 -3.287 1 93.25 121 GLU A N 1
ATOM 968 C CA . GLU A 1 121 ? -12.375 1.833 -4.023 1 93.25 121 GLU A CA 1
ATOM 969 C C . GLU A 1 121 ? -10.969 2.43 -4.023 1 93.25 121 GLU A C 1
ATOM 971 O O . GLU A 1 121 ? -10.227 2.291 -3.047 1 93.25 121 GLU A O 1
ATOM 976 N N . VAL A 1 122 ? -10.641 3.004 -5.105 1 96.19 122 VAL A N 1
ATOM 977 C CA . VAL A 1 122 ? -9.438 3.816 -5.23 1 96.19 122 VAL A CA 1
ATOM 978 C C . VAL A 1 122 ? -9.82 5.246 -5.613 1 96.19 122 VAL A C 1
ATOM 980 O O . VAL A 1 122 ? -10.695 5.461 -6.449 1 96.19 122 VAL A O 1
ATOM 983 N N . ARG A 1 123 ? -9.211 6.18 -4.945 1 97.06 123 ARG A N 1
ATOM 984 C CA . ARG A 1 123 ? -9.414 7.594 -5.242 1 97.06 123 ARG A CA 1
ATOM 985 C C . ARG A 1 123 ? -8.078 8.289 -5.508 1 97.06 123 ARG A C 1
ATOM 987 O O . ARG A 1 123 ? -7.086 8.016 -4.832 1 97.06 123 ARG A O 1
ATOM 994 N N . LYS A 1 124 ? -8.102 9.141 -6.535 1 96.5 124 LYS A N 1
ATOM 995 C CA . LYS A 1 124 ? -6.883 9.859 -6.898 1 96.5 124 LYS A CA 1
ATOM 996 C C . LYS A 1 124 ? -7.109 11.367 -6.895 1 96.5 124 LYS A C 1
ATOM 998 O O . LYS A 1 124 ? -8.102 11.852 -7.453 1 96.5 124 LYS A O 1
ATOM 1003 N N . THR A 1 125 ? -6.25 12.078 -6.223 1 94.75 125 THR A N 1
ATOM 1004 C CA . THR A 1 125 ? -6.215 13.539 -6.234 1 94.75 125 THR A CA 1
ATOM 1005 C C . THR A 1 125 ? -4.883 14.047 -6.773 1 94.75 125 THR A C 1
ATOM 1007 O O . THR A 1 125 ? -3.82 13.57 -6.371 1 94.75 125 THR A O 1
ATOM 1010 N N . THR A 1 126 ? -4.988 14.938 -7.773 1 91.06 126 THR A N 1
ATOM 1011 C CA . THR A 1 126 ? -3.783 15.539 -8.336 1 91.06 126 THR A CA 1
ATOM 1012 C C . THR A 1 126 ? -3.822 17.062 -8.188 1 91.06 126 THR A C 1
ATOM 1014 O O . THR A 1 126 ? -4.898 17.656 -8.125 1 91.06 126 THR A O 1
ATOM 1017 N N . GLN A 1 127 ? -2.627 17.672 -8.109 1 84.38 127 GLN A N 1
ATOM 1018 C CA . GLN A 1 127 ? -2.551 19.125 -8.047 1 84.38 127 GLN A CA 1
ATOM 1019 C C . GLN A 1 127 ? -3.164 19.766 -9.289 1 84.38 127 GLN A C 1
ATOM 1021 O O . GLN A 1 127 ? -3.043 19.234 -10.391 1 84.38 127 GLN A O 1
ATOM 1026 N N . MET B 1 1 ? 18.641 14.289 -10.391 1 36.09 1 MET B N 1
ATOM 1027 C CA . MET B 1 1 ? 17.906 13.859 -9.211 1 36.09 1 MET B CA 1
ATOM 1028 C C . MET B 1 1 ? 16.734 12.961 -9.609 1 36.09 1 MET B C 1
ATOM 1030 O O . MET B 1 1 ? 16.125 13.156 -10.656 1 36.09 1 MET B O 1
ATOM 1034 N N . SER B 1 2 ? 16.625 11.797 -9.32 1 45.16 2 SER B N 1
ATOM 1035 C CA . SER B 1 2 ? 15.617 10.891 -9.859 1 45.16 2 SER B CA 1
ATOM 1036 C C . SER B 1 2 ? 14.25 11.562 -9.93 1 45.16 2 SER B C 1
ATOM 1038 O O . SER B 1 2 ? 13.797 12.164 -8.953 1 45.16 2 SER B O 1
ATOM 1040 N N . THR B 1 3 ? 13.758 12.047 -10.992 1 60.31 3 THR B N 1
ATOM 1041 C CA . THR B 1 3 ? 12.602 12.844 -11.398 1 60.31 3 THR B CA 1
ATOM 1042 C C . THR B 1 3 ? 11.312 12.258 -10.828 1 60.31 3 THR B C 1
ATOM 1044 O O . THR B 1 3 ? 10.219 12.742 -11.133 1 60.31 3 THR B O 1
ATOM 1047 N N . ASP B 1 4 ? 11.336 11.18 -10.039 1 77 4 ASP B N 1
ATOM 1048 C CA . ASP B 1 4 ? 10.094 10.523 -9.656 1 77 4 ASP B CA 1
ATOM 1049 C C . ASP B 1 4 ? 9.492 11.156 -8.406 1 77 4 ASP B C 1
ATOM 1051 O O . ASP B 1 4 ? 8.352 10.867 -8.039 1 77 4 ASP B O 1
ATOM 1055 N N . GLY B 1 5 ? 10.234 12.297 -7.93 1 94.75 5 GLY B N 1
ATOM 1056 C CA . GLY B 1 5 ? 9.719 12.992 -6.758 1 94.75 5 GLY B CA 1
ATOM 1057 C C . GLY B 1 5 ? 10.008 12.258 -5.457 1 94.75 5 GLY B C 1
ATOM 1058 O O . GLY B 1 5 ? 11.016 11.562 -5.344 1 94.75 5 GLY B O 1
ATOM 1059 N N . PHE B 1 6 ? 9.406 12.594 -4.418 1 97.81 6 PHE B N 1
ATOM 1060 C CA . PHE B 1 6 ? 9.469 12.008 -3.082 1 97.81 6 PHE B CA 1
ATOM 1061 C C . PHE B 1 6 ? 8.133 11.398 -2.689 1 97.81 6 PHE B C 1
ATOM 1063 O O . PHE B 1 6 ? 7.129 12.109 -2.574 1 97.81 6 PHE B O 1
ATOM 1070 N N . THR B 1 7 ? 8.164 10.07 -2.451 1 98.5 7 THR B N 1
ATOM 1071 C CA . THR B 1 7 ? 6.898 9.359 -2.268 1 98.5 7 THR B CA 1
ATOM 1072 C C . THR B 1 7 ? 6.836 8.727 -0.881 1 98.5 7 THR B C 1
ATOM 1074 O O . THR B 1 7 ? 7.82 8.156 -0.406 1 98.5 7 THR B O 1
ATOM 1077 N N . ILE B 1 8 ? 5.672 8.875 -0.247 1 98.75 8 ILE B N 1
ATOM 1078 C CA . ILE B 1 8 ? 5.441 8.227 1.041 1 98.75 8 ILE B CA 1
ATOM 1079 C C . ILE B 1 8 ? 4.141 7.434 0.993 1 98.75 8 ILE B C 1
ATOM 1081 O O . ILE B 1 8 ? 3.285 7.68 0.142 1 98.75 8 ILE B O 1
ATOM 1085 N N . ALA B 1 9 ? 4.039 6.488 1.833 1 98.75 9 ALA B N 1
ATOM 1086 C CA . ALA B 1 9 ? 2.785 5.789 2.096 1 98.75 9 ALA B CA 1
ATOM 1087 C C . ALA B 1 9 ? 2.293 6.059 3.514 1 98.75 9 ALA B C 1
ATOM 1089 O O . ALA B 1 9 ? 3.07 5.996 4.469 1 98.75 9 ALA B O 1
ATOM 1090 N N . VAL B 1 10 ? 1.058 6.352 3.672 1 98.69 10 VAL B N 1
ATOM 1091 C CA . VAL B 1 10 ? 0.43 6.535 4.977 1 98.69 10 VAL B CA 1
ATOM 1092 C C . VAL B 1 10 ? -0.713 5.535 5.145 1 98.69 10 VAL B C 1
ATOM 1094 O O . VAL B 1 10 ? -1.61 5.465 4.301 1 98.69 10 VAL B O 1
ATOM 1097 N N . PHE B 1 11 ? -0.676 4.777 6.215 1 98.69 11 PHE B N 1
ATOM 1098 C CA . PHE B 1 11 ? -1.698 3.793 6.547 1 98.69 11 PHE B CA 1
ATOM 1099 C C . PHE B 1 11 ? -2.627 4.32 7.633 1 98.69 11 PHE B C 1
ATOM 1101 O O . PHE B 1 11 ? -2.17 4.75 8.695 1 98.69 11 PHE B O 1
ATOM 1108 N N . VAL B 1 12 ? -3.914 4.238 7.355 1 98.69 12 VAL B N 1
ATOM 1109 C CA . VAL B 1 12 ? -4.883 4.938 8.195 1 98.69 12 VAL B CA 1
ATOM 1110 C C . VAL B 1 12 ? -5.938 3.955 8.703 1 98.69 12 VAL B C 1
ATOM 1112 O O . VAL B 1 12 ? -6.477 3.164 7.922 1 98.69 12 VAL B O 1
ATOM 1115 N N . THR B 1 13 ? -6.172 4.039 9.961 1 98.12 13 THR B N 1
ATOM 1116 C CA . THR B 1 13 ? -7.164 3.191 10.625 1 98.12 13 THR B CA 1
ATOM 1117 C C . THR B 1 13 ? -8.406 3.998 10.984 1 98.12 13 THR B C 1
ATOM 1119 O O . THR B 1 13 ? -8.305 5.055 11.609 1 98.12 13 THR B O 1
ATOM 1122 N N . ARG B 1 14 ? -9.461 3.5 10.609 1 97.69 14 ARG B N 1
ATOM 1123 C CA . ARG B 1 14 ? -10.727 4.188 10.867 1 97.69 14 ARG B CA 1
ATOM 1124 C C . ARG B 1 14 ? -10.984 4.32 12.359 1 97.69 14 ARG B C 1
ATOM 1126 O O . ARG B 1 14 ? -10.578 3.457 13.148 1 97.69 14 ARG B O 1
ATOM 1133 N N . LYS B 1 15 ? -11.648 5.391 12.773 1 97.06 15 LYS B N 1
ATOM 1134 C CA . LYS B 1 15 ? -12.18 5.504 14.125 1 97.06 15 LYS B CA 1
ATOM 1135 C C . LYS B 1 15 ? -13.141 4.363 14.438 1 97.06 15 LYS B C 1
ATOM 1137 O O . LYS B 1 15 ? -14 4.027 13.625 1 97.06 15 LYS B O 1
ATOM 1142 N N . PRO B 1 16 ? -13.055 3.721 15.609 1 93.19 16 PRO B N 1
ATOM 1143 C CA . PRO B 1 16 ? -13.797 2.496 15.914 1 93.19 16 PRO B CA 1
ATOM 1144 C C . PRO B 1 16 ? -15.312 2.666 15.75 1 93.19 16 PRO B C 1
ATOM 1146 O O . PRO B 1 16 ? -16.016 1.707 15.422 1 93.19 16 PRO B O 1
ATOM 1149 N N . ASP B 1 17 ? -15.875 3.84 15.906 1 94.25 17 ASP B N 1
ATOM 1150 C CA . ASP B 1 17 ? -17.328 4.012 15.898 1 94.25 17 ASP B CA 1
ATOM 1151 C C . ASP B 1 17 ? -17.828 4.34 14.5 1 94.25 17 ASP B C 1
ATOM 1153 O O . ASP B 1 17 ? -19.047 4.469 14.281 1 94.25 17 ASP B O 1
ATOM 1157 N N . LEU B 1 18 ? -16.938 4.34 13.539 1 96.88 18 LEU B N 1
ATOM 1158 C CA . LEU B 1 18 ? -17.344 4.633 12.172 1 96.88 18 LEU B CA 1
ATOM 1159 C C . LEU B 1 18 ? -17.391 3.361 11.328 1 96.88 18 LEU B C 1
ATOM 1161 O O . LEU B 1 18 ? -16.562 2.467 11.508 1 96.88 18 LEU B O 1
ATOM 1165 N N . SER B 1 19 ? -18.312 3.309 10.453 1 96.56 19 SER B N 1
ATOM 1166 C CA . SER B 1 19 ? -18.281 2.303 9.398 1 96.56 19 SER B CA 1
ATOM 1167 C C . SER B 1 19 ? -17.188 2.615 8.375 1 96.56 19 SER B C 1
ATOM 1169 O O . SER B 1 19 ? -16.75 3.76 8.266 1 96.56 19 SER B O 1
ATOM 1171 N N . PRO B 1 20 ? -16.812 1.605 7.629 1 97.06 20 PRO B N 1
ATOM 1172 C CA . PRO B 1 20 ? -15.859 1.871 6.551 1 97.06 20 PRO B CA 1
ATOM 1173 C C . PRO B 1 20 ? -16.359 2.924 5.562 1 97.06 20 PRO B C 1
ATOM 1175 O O . PRO B 1 20 ? -15.586 3.771 5.117 1 97.06 20 PRO B O 1
ATOM 1178 N N . ASP B 1 21 ? -17.641 2.939 5.262 1 97 21 ASP B N 1
ATOM 1179 C CA . ASP B 1 21 ? -18.188 3.914 4.324 1 97 21 ASP B CA 1
ATOM 1180 C C . ASP B 1 21 ? -18.109 5.328 4.891 1 97 21 ASP B C 1
ATOM 1182 O O . ASP B 1 21 ? -17.75 6.27 4.18 1 97 21 ASP B O 1
ATOM 1186 N N . ALA B 1 22 ? -18.438 5.465 6.121 1 97.88 22 ALA B N 1
ATOM 1187 C CA . ALA B 1 22 ? -18.359 6.777 6.766 1 97.88 22 ALA B CA 1
ATOM 1188 C C . ALA B 1 22 ? -16.922 7.277 6.844 1 97.88 22 ALA B C 1
ATOM 1190 O O . ALA B 1 22 ? -16.672 8.461 6.637 1 97.88 22 ALA B O 1
ATOM 1191 N N . PHE B 1 23 ? -16.047 6.375 7.199 1 98.5 23 PHE B N 1
ATOM 1192 C CA . PHE B 1 23 ? -14.617 6.664 7.23 1 98.5 23 PHE B CA 1
ATOM 1193 C C . PHE B 1 23 ? -14.141 7.176 5.875 1 98.5 23 PHE B C 1
ATOM 1195 O O . PHE B 1 23 ? -13.523 8.242 5.789 1 98.5 23 PHE B O 1
ATOM 1202 N N . GLN B 1 24 ? -14.438 6.488 4.812 1 98.31 24 GLN B N 1
ATOM 1203 C CA . GLN B 1 24 ? -14.031 6.859 3.459 1 98.31 24 GLN B CA 1
ATOM 1204 C C . GLN B 1 24 ? -14.641 8.195 3.049 1 98.31 24 GLN B C 1
ATOM 1206 O O . GLN B 1 24 ? -13.953 9.039 2.465 1 98.31 24 GLN B O 1
ATOM 1211 N N . ASP B 1 25 ? -15.898 8.367 3.326 1 98.5 25 ASP B N 1
ATOM 1212 C CA . ASP B 1 25 ? -16.578 9.617 2.992 1 98.5 25 ASP B CA 1
ATOM 1213 C C . ASP B 1 25 ? -15.891 10.805 3.658 1 98.5 25 ASP B C 1
ATOM 1215 O O . ASP B 1 25 ? -15.641 11.828 3.012 1 98.5 25 ASP B O 1
ATOM 1219 N N . TYR B 1 26 ? -15.617 10.672 4.934 1 98.81 26 TYR B N 1
ATOM 1220 C CA . TYR B 1 26 ? -14.984 11.773 5.648 1 98.81 26 TYR B CA 1
ATOM 1221 C C . TYR B 1 26 ? -13.594 12.055 5.09 1 98.81 26 TYR B C 1
ATOM 1223 O O . TYR B 1 26 ? -13.234 13.211 4.875 1 98.81 26 TYR B O 1
ATOM 1231 N N . TRP B 1 27 ? -12.773 10.992 4.871 1 98.75 27 TRP B N 1
ATOM 1232 C CA . TRP B 1 27 ? -11.43 11.148 4.316 1 98.75 27 TRP B CA 1
ATOM 1233 C C . TRP B 1 27 ? -11.477 11.914 2.998 1 98.75 27 TRP B C 1
ATOM 1235 O O . TRP B 1 27 ? -10.742 12.883 2.814 1 98.75 27 TRP B O 1
ATOM 1245 N N . GLU B 1 28 ? -12.398 11.633 2.158 1 98.62 28 GLU B N 1
ATOM 1246 C CA . GLU B 1 28 ? -12.453 12.156 0.797 1 98.62 28 GLU B CA 1
ATOM 1247 C C . GLU B 1 28 ? -13.07 13.547 0.765 1 98.62 28 GLU B C 1
ATOM 1249 O O . GLU B 1 28 ? -12.625 14.414 0.012 1 98.62 28 GLU B O 1
ATOM 1254 N N . ASN B 1 29 ? -14.039 13.711 1.566 1 98.62 29 ASN B N 1
ATOM 1255 C CA . ASN B 1 29 ? -14.875 14.891 1.355 1 98.62 29 ASN B CA 1
ATOM 1256 C C . ASN B 1 29 ? -14.672 15.922 2.459 1 98.62 29 ASN B C 1
ATOM 1258 O O . ASN B 1 29 ? -15.234 17.016 2.396 1 98.62 29 ASN B O 1
ATOM 1262 N N . HIS B 1 30 ? -13.859 15.625 3.418 1 98.62 30 HIS B N 1
ATOM 1263 C CA . HIS B 1 30 ? -13.531 16.578 4.469 1 98.62 30 HIS B CA 1
ATOM 1264 C C . HIS B 1 30 ? -12.023 16.719 4.641 1 98.62 30 HIS B C 1
ATOM 1266 O O . HIS B 1 30 ? -11.477 17.812 4.512 1 98.62 30 HIS B O 1
ATOM 1272 N N . HIS B 1 31 ? -11.344 15.625 4.887 1 98.56 31 HIS B N 1
ATOM 1273 C CA . HIS B 1 31 ? -9.93 15.672 5.242 1 98.56 31 HIS B CA 1
ATOM 1274 C C . HIS B 1 31 ? -9.086 16.141 4.062 1 98.56 31 HIS B C 1
ATOM 1276 O O . HIS B 1 31 ? -8.25 17.031 4.207 1 98.56 31 HIS B O 1
ATOM 1282 N N . VAL B 1 32 ? -9.289 15.539 2.889 1 98.25 32 VAL B N 1
ATOM 1283 C CA . VAL B 1 32 ? -8.461 15.875 1.732 1 98.25 32 VAL B CA 1
ATOM 1284 C C . VAL B 1 32 ? -8.695 17.328 1.335 1 98.25 32 VAL B C 1
ATOM 1286 O O . VAL B 1 32 ? -7.746 18.094 1.168 1 98.25 32 VAL B O 1
ATOM 1289 N N . PRO B 1 33 ? -9.969 17.797 1.273 1 98.06 33 PRO B N 1
ATOM 1290 C CA . PRO B 1 33 ? -10.18 19.219 0.97 1 98.06 33 PRO B CA 1
ATOM 1291 C C . PRO B 1 33 ? -9.547 20.141 2.004 1 98.06 33 PRO B C 1
ATOM 1293 O O . PRO B 1 33 ? -9.039 21.219 1.652 1 98.06 33 PRO B O 1
ATOM 1296 N N . LEU B 1 34 ? -9.602 19.766 3.258 1 98.25 34 LEU B N 1
ATOM 1297 C CA . LEU B 1 34 ? -8.953 20.562 4.293 1 98.25 34 LEU B CA 1
ATOM 1298 C C . LEU B 1 34 ? -7.457 20.688 4.023 1 98.25 34 LEU B C 1
ATOM 1300 O O . LEU B 1 34 ? -6.906 21.797 4.086 1 98.25 34 LEU B O 1
ATOM 1304 N N . LEU B 1 35 ? -6.727 19.531 3.727 1 97.81 35 LEU B N 1
ATOM 1305 C CA . LEU B 1 35 ? -5.293 19.547 3.461 1 97.81 35 LEU B CA 1
ATOM 1306 C C . LEU B 1 35 ? -4.98 20.375 2.217 1 97.81 35 LEU B C 1
ATOM 1308 O O . LEU B 1 35 ? -3.957 21.062 2.162 1 97.81 35 LEU B O 1
ATOM 1312 N N . ARG B 1 36 ? -5.805 20.281 1.245 1 96.94 36 ARG B N 1
ATOM 1313 C CA . ARG B 1 36 ? -5.613 21.078 0.04 1 96.94 36 ARG B CA 1
ATOM 1314 C C . ARG B 1 36 ? -5.699 22.578 0.351 1 96.94 36 ARG B C 1
ATOM 1316 O O . ARG B 1 36 ? -4.863 23.359 -0.107 1 96.9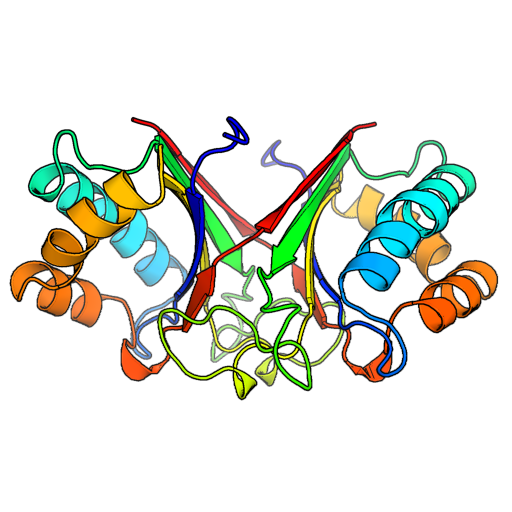4 36 ARG B O 1
ATOM 1323 N N . ARG B 1 37 ? -6.723 22.938 1.098 1 97.12 37 ARG B N 1
ATOM 1324 C CA . ARG B 1 37 ? -6.91 24.344 1.47 1 97.12 37 ARG B CA 1
ATOM 1325 C C . ARG B 1 37 ? -5.715 24.859 2.266 1 97.12 37 ARG B C 1
ATOM 1327 O O . ARG B 1 37 ? -5.164 25.922 1.954 1 97.12 37 ARG B O 1
ATOM 1334 N N . LEU B 1 38 ? -5.254 24.125 3.262 1 97.12 38 LEU B N 1
ATOM 1335 C CA . LEU B 1 38 ? -4.184 24.547 4.156 1 97.12 38 LEU B CA 1
ATOM 1336 C C . LEU B 1 38 ? -2.832 24.5 3.449 1 97.12 38 LEU B C 1
ATOM 1338 O O . LEU B 1 38 ? -1.945 25.312 3.736 1 97.12 38 LEU B O 1
ATOM 1342 N N . GLY B 1 39 ? -2.65 23.516 2.631 1 96.19 39 GLY B N 1
ATOM 1343 C CA . GLY B 1 39 ? -1.371 23.312 1.968 1 96.19 39 GLY B CA 1
ATOM 1344 C C . GLY B 1 39 ? -1.14 24.281 0.822 1 96.19 39 GLY B C 1
ATOM 1345 O O . GLY B 1 39 ? -0.005 24.703 0.568 1 96.19 39 GLY B O 1
ATOM 1346 N N . GLY B 1 40 ? -2.27 24.625 0.074 1 95.94 40 GLY B N 1
ATOM 1347 C CA . GLY B 1 40 ? -2.123 25.484 -1.09 1 95.94 40 GLY B CA 1
ATOM 1348 C C . GLY B 1 40 ? -1.153 24.938 -2.119 1 95.94 40 GLY B C 1
ATOM 1349 O O . GLY B 1 40 ? -1.285 23.781 -2.555 1 95.94 40 GLY B O 1
ATOM 1350 N N . SER B 1 41 ? -0.099 25.719 -2.432 1 93.44 41 SER B N 1
ATOM 1351 C CA . SER B 1 41 ? 0.872 25.344 -3.453 1 93.44 41 SER B CA 1
ATOM 1352 C C . SER B 1 41 ? 1.789 24.234 -2.961 1 93.44 41 SER B C 1
ATOM 1354 O O . SER B 1 41 ? 2.496 23.609 -3.756 1 93.44 41 SER B O 1
ATOM 1356 N N . ARG B 1 42 ? 1.798 23.969 -1.711 1 94.38 42 ARG B N 1
ATOM 1357 C CA . ARG B 1 42 ? 2.666 22.938 -1.132 1 94.38 42 ARG B CA 1
ATOM 1358 C C . ARG B 1 42 ? 2 21.578 -1.17 1 94.38 42 ARG B C 1
ATOM 1360 O O . ARG B 1 42 ? 2.6 20.578 -0.764 1 94.38 42 ARG B O 1
ATOM 1367 N N . PHE B 1 43 ? 0.741 21.578 -1.568 1 96.44 43 PHE B N 1
ATOM 1368 C CA . PHE B 1 43 ? -0.001 20.328 -1.657 1 96.44 43 PHE B CA 1
ATOM 1369 C C . PHE B 1 43 ? 0.719 19.344 -2.562 1 96.44 43 PHE B C 1
ATOM 1371 O O . PHE B 1 43 ? 1.316 19.734 -3.568 1 96.44 43 PHE B O 1
ATOM 1378 N N . PRO B 1 44 ? 0.698 18.031 -2.176 1 97 44 PRO B N 1
ATOM 1379 C CA . PRO B 1 44 ? 1.442 17.031 -2.951 1 97 44 PRO B CA 1
ATOM 1380 C C . PRO B 1 44 ? 1.032 17 -4.422 1 97 44 PRO B C 1
ATOM 1382 O O . PRO B 1 44 ? -0.089 17.375 -4.762 1 97 44 PRO B O 1
ATOM 1385 N N . ARG B 1 45 ? 1.944 16.469 -5.227 1 96.56 45 ARG B N 1
ATOM 1386 C CA . ARG B 1 45 ? 1.702 16.312 -6.656 1 96.56 45 ARG B CA 1
ATOM 1387 C C . ARG B 1 45 ? 0.557 15.336 -6.914 1 96.56 45 ARG B C 1
ATOM 1389 O O . ARG B 1 45 ? -0.277 15.57 -7.789 1 96.56 45 ARG B O 1
ATOM 1396 N N . SER B 1 46 ? 0.562 14.266 -6.195 1 96.62 46 SER B N 1
ATOM 1397 C CA . SER B 1 46 ? -0.515 13.289 -6.293 1 96.62 46 SER B CA 1
ATOM 1398 C C . SER B 1 46 ? -0.722 12.555 -4.969 1 96.62 46 SER B C 1
ATOM 1400 O O . SER B 1 46 ? 0.192 12.484 -4.145 1 96.62 46 SER B O 1
ATOM 1402 N N . HIS B 1 47 ? -1.927 12.102 -4.777 1 96.69 47 HIS B N 1
ATOM 1403 C CA . HIS B 1 47 ? -2.406 11.359 -3.621 1 96.69 47 HIS B CA 1
ATOM 1404 C C . HIS B 1 47 ? -3.402 10.281 -4.035 1 96.69 47 HIS B C 1
ATOM 1406 O O . HIS B 1 47 ? -4.52 10.594 -4.453 1 96.69 47 HIS B O 1
ATOM 1412 N N . ILE B 1 48 ? -2.92 9.047 -3.99 1 98.19 48 ILE B N 1
ATOM 1413 C CA . ILE B 1 48 ? -3.787 7.934 -4.359 1 98.19 48 ILE B CA 1
ATOM 1414 C C . ILE B 1 48 ? -4.191 7.156 -3.107 1 98.19 48 ILE B C 1
ATOM 1416 O O . ILE B 1 48 ? -3.336 6.648 -2.381 1 98.19 48 ILE B O 1
ATOM 1420 N N . ARG B 1 49 ? -5.441 7.105 -2.824 1 98.75 49 ARG B N 1
ATOM 1421 C CA . ARG B 1 49 ? -5.98 6.422 -1.653 1 98.75 49 ARG B CA 1
ATOM 1422 C C . ARG B 1 49 ? -6.594 5.078 -2.037 1 98.75 49 ARG B C 1
ATOM 1424 O O . ARG B 1 49 ? -7.441 5.008 -2.93 1 98.75 49 ARG B O 1
ATOM 1431 N N . HIS B 1 50 ? -6.09 4.059 -1.411 1 98.62 50 HIS B N 1
ATOM 1432 C CA . HIS B 1 50 ? -6.609 2.703 -1.548 1 98.62 50 HIS B CA 1
ATOM 1433 C C . HIS B 1 50 ? -7.355 2.271 -0.291 1 98.62 50 HIS B C 1
ATOM 1435 O O . HIS B 1 50 ? -6.812 2.342 0.814 1 98.62 50 HIS B O 1
ATOM 1441 N N . TYR B 1 51 ? -8.539 1.817 -0.464 1 98.62 51 TYR B N 1
ATOM 1442 C CA . TYR B 1 51 ? -9.336 1.325 0.656 1 98.62 51 TYR B CA 1
ATOM 1443 C C . TYR B 1 51 ? -9.414 -0.197 0.641 1 98.62 51 TYR B C 1
ATOM 1445 O O . TYR B 1 51 ? -9.57 -0.805 -0.42 1 98.62 51 TYR B O 1
ATOM 1453 N N . LEU B 1 52 ? -9.242 -0.787 1.82 1 98.56 52 LEU B N 1
ATOM 1454 C CA . LEU B 1 52 ? -9.438 -2.23 1.9 1 98.56 52 LEU B CA 1
ATOM 1455 C C . LEU B 1 52 ? -10.891 -2.598 1.642 1 98.56 52 LEU B C 1
ATOM 1457 O O . LEU B 1 52 ? -11.805 -1.918 2.119 1 98.56 52 LEU B O 1
ATOM 1461 N N . LYS B 1 53 ? -11.078 -3.617 0.861 1 97.81 53 LYS B N 1
ATOM 1462 C CA . LYS B 1 53 ? -12.43 -4.172 0.77 1 97.81 53 LYS B CA 1
ATOM 1463 C C . LYS B 1 53 ? -12.836 -4.855 2.072 1 97.81 53 LYS B C 1
ATOM 1465 O O . LYS B 1 53 ? -12.094 -5.688 2.596 1 97.81 53 LYS B O 1
ATOM 1470 N N . ARG B 1 54 ? -13.953 -4.477 2.564 1 95.81 54 ARG B N 1
ATOM 1471 C CA . ARG B 1 54 ? -14.453 -5.023 3.822 1 95.81 54 ARG B CA 1
ATOM 1472 C C . ARG B 1 54 ? -15.875 -5.551 3.662 1 95.81 54 ARG B C 1
ATOM 1474 O O . ARG B 1 54 ? -16.641 -5.059 2.824 1 95.81 54 ARG B O 1
ATOM 1481 N N . ASP B 1 55 ? -16.156 -6.52 4.449 1 93.56 55 ASP B N 1
ATOM 1482 C CA . ASP B 1 55 ? -17.5 -7.098 4.449 1 93.56 55 ASP B CA 1
ATOM 1483 C C . ASP B 1 55 ? -18.453 -6.262 5.293 1 93.56 55 ASP B C 1
ATOM 1485 O O . ASP B 1 55 ? -18.469 -6.367 6.523 1 93.56 55 ASP B O 1
ATOM 1489 N N . SER B 1 56 ? -19.312 -5.531 4.668 1 90.62 56 SER B N 1
ATOM 1490 C CA . SER B 1 56 ? -20.203 -4.605 5.355 1 90.62 56 SER B CA 1
ATOM 1491 C C . SER B 1 56 ? -21.328 -5.344 6.066 1 90.62 56 SER B C 1
ATOM 1493 O O . SER B 1 56 ? -22.031 -4.766 6.895 1 90.62 56 SER B O 1
ATOM 1495 N N . GLN B 1 57 ? -21.484 -6.602 5.766 1 92.31 57 GLN B N 1
ATOM 1496 C CA . GLN B 1 57 ? -22.594 -7.359 6.336 1 92.31 57 GLN B CA 1
ATOM 1497 C C . GLN B 1 57 ? -22.156 -8.094 7.605 1 92.31 57 GLN B C 1
ATOM 1499 O O . GLN B 1 57 ? -23 -8.633 8.328 1 92.31 57 GLN B O 1
ATOM 1504 N N . ALA B 1 58 ? -20.953 -8.258 7.816 1 91.62 58 ALA B N 1
ATOM 1505 C CA . ALA B 1 58 ? -20.422 -8.945 9 1 91.62 58 ALA B CA 1
ATOM 1506 C C . ALA B 1 58 ? -20.141 -7.953 10.125 1 91.62 58 ALA B C 1
ATOM 1508 O O . ALA B 1 58 ? -19.797 -6.801 9.875 1 91.62 58 ALA B O 1
ATOM 1509 N N . PRO B 1 59 ? -20.297 -8.578 11.297 1 89.06 59 PRO B N 1
ATOM 1510 C CA . PRO B 1 59 ? -19.875 -7.738 12.422 1 89.06 59 PRO B CA 1
ATOM 1511 C C . PRO B 1 59 ? -18.406 -7.367 12.367 1 89.06 59 PRO B C 1
ATOM 1513 O O . PRO B 1 59 ? -17.578 -8.156 11.891 1 89.06 59 PRO B O 1
ATOM 1516 N N . ASP B 1 60 ? -17.984 -6.133 12.648 1 89.06 60 ASP B N 1
ATOM 1517 C CA . ASP B 1 60 ? -16.625 -5.609 12.773 1 89.06 60 ASP B CA 1
ATOM 1518 C C . ASP B 1 60 ? -16.031 -5.324 11.398 1 89.06 60 ASP B C 1
ATOM 1520 O O . ASP B 1 60 ? -14.844 -4.984 11.297 1 89.06 60 ASP B O 1
ATOM 1524 N N . PHE B 1 61 ? -16.75 -5.66 10.289 1 94.38 61 PHE B N 1
ATOM 1525 C CA . PHE B 1 61 ? -16.344 -5.312 8.93 1 94.38 61 PHE B CA 1
ATOM 1526 C C . PHE B 1 61 ? -15 -5.93 8.586 1 94.38 61 PHE B C 1
ATOM 1528 O O . PHE B 1 61 ? -14.07 -5.223 8.195 1 94.38 61 PHE B O 1
ATOM 1535 N N . PRO B 1 62 ? -14.875 -7.23 8.656 1 95.06 62 PRO B N 1
ATOM 1536 C CA . PRO B 1 62 ? -13.547 -7.801 8.398 1 95.06 62 PRO B CA 1
ATOM 1537 C C . PRO B 1 62 ? -13.047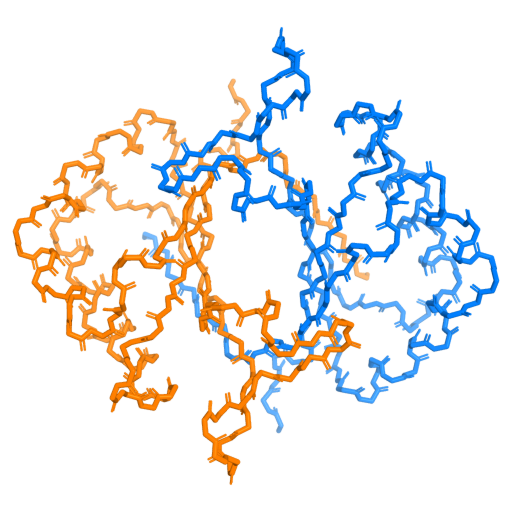 -7.512 6.992 1 95.06 62 PRO B C 1
ATOM 1539 O O . PRO B 1 62 ? -13.844 -7.449 6.047 1 95.06 62 PRO B O 1
ATOM 1542 N N . ALA B 1 63 ? -11.734 -7.34 6.844 1 97.19 63 ALA B N 1
ATOM 1543 C CA . ALA B 1 63 ? -11.109 -7.164 5.535 1 97.19 63 ALA B CA 1
ATOM 1544 C C . ALA B 1 63 ? -11.211 -8.445 4.703 1 97.19 63 ALA B C 1
ATOM 1546 O O . ALA B 1 63 ? -11.234 -9.547 5.25 1 97.19 63 ALA B O 1
ATOM 1547 N N . ALA B 1 64 ? -11.289 -8.328 3.428 1 97.44 64 ALA B N 1
ATOM 1548 C CA . ALA B 1 64 ? -11.258 -9.445 2.494 1 97.44 64 ALA B CA 1
ATOM 1549 C C . ALA B 1 64 ? -9.828 -9.938 2.271 1 97.44 64 ALA B C 1
ATOM 1551 O O . ALA B 1 64 ? -9.219 -9.648 1.241 1 97.44 64 ALA B O 1
ATOM 1552 N N . VAL B 1 65 ? -9.406 -10.789 3.174 1 98.12 65 VAL B N 1
ATOM 1553 C CA . VAL B 1 65 ? -8.016 -11.234 3.197 1 98.12 65 VAL B CA 1
ATOM 1554 C C . VAL B 1 65 ? -7.84 -12.445 2.283 1 98.12 65 VAL B C 1
ATOM 1556 O O . VAL B 1 65 ? -8.648 -13.375 2.32 1 98.12 65 VAL B O 1
ATOM 1559 N N . LEU B 1 66 ? -6.82 -12.383 1.458 1 98 66 LEU B N 1
ATOM 1560 C CA . LEU B 1 66 ? -6.488 -13.484 0.563 1 98 66 LEU B CA 1
ATOM 1561 C C . LEU B 1 66 ? -5.383 -14.352 1.158 1 98 66 LEU B C 1
ATOM 1563 O O . LEU B 1 66 ? -5.398 -15.578 1.002 1 98 66 LEU B O 1
ATOM 1567 N N . VAL B 1 67 ? -4.395 -13.797 1.726 1 97.56 67 VAL B N 1
ATOM 1568 C CA . VAL B 1 67 ? -3.299 -14.469 2.412 1 97.56 67 VAL B CA 1
ATOM 1569 C C . VAL B 1 67 ? -3.088 -13.844 3.789 1 97.56 67 VAL B C 1
ATOM 1571 O O . VAL B 1 67 ? -2.887 -12.633 3.902 1 97.56 67 VAL B O 1
ATOM 1574 N N . GLY B 1 68 ? -3.068 -14.648 4.859 1 97.44 68 GLY B N 1
ATOM 1575 C CA . GLY B 1 68 ? -3.016 -14.18 6.234 1 97.44 68 GLY B CA 1
ATOM 1576 C C . GLY B 1 68 ? -4.367 -14.203 6.922 1 97.44 68 GLY B C 1
ATOM 1577 O O . GLY B 1 68 ? -5.238 -15 6.574 1 97.44 68 GLY B O 1
ATOM 1578 N N . GLU B 1 69 ? -4.5 -13.375 7.953 1 95.81 69 GLU B N 1
ATOM 1579 C CA . GLU B 1 69 ? -5.734 -13.227 8.719 1 95.81 69 GLU B CA 1
ATOM 1580 C C . GLU B 1 69 ? -6.125 -11.758 8.859 1 95.81 69 GLU B C 1
ATOM 1582 O O . GLU B 1 69 ? -5.285 -10.875 8.703 1 95.81 69 GLU B O 1
ATOM 1587 N N . PRO B 1 70 ? -7.402 -11.539 9.117 1 92.19 70 PRO B N 1
ATOM 1588 C CA . PRO B 1 70 ? -7.875 -10.148 9.195 1 92.19 70 PRO B CA 1
ATOM 1589 C C . PRO B 1 70 ? -7.047 -9.305 10.156 1 92.19 70 PRO B C 1
ATOM 1591 O O . PRO B 1 70 ? -6.836 -8.109 9.914 1 92.19 70 PRO B O 1
ATOM 1594 N N . SER B 1 71 ? -6.488 -9.859 11.234 1 91.69 71 SER B N 1
ATOM 1595 C CA . SER B 1 71 ? -5.727 -9.109 12.227 1 91.69 71 SER B CA 1
ATOM 1596 C C . SER B 1 71 ? -4.387 -8.648 11.664 1 91.69 71 SER B C 1
ATOM 1598 O O . SER B 1 71 ? -3.717 -7.801 12.258 1 91.69 71 SER B O 1
ATOM 1600 N N . ASP B 1 72 ? -3.992 -9.148 10.5 1 94.81 72 ASP B N 1
ATOM 1601 C CA . ASP B 1 72 ? -2.771 -8.711 9.828 1 94.81 72 ASP B CA 1
ATOM 1602 C C . ASP B 1 72 ? -2.965 -7.348 9.172 1 94.81 72 ASP B C 1
ATOM 1604 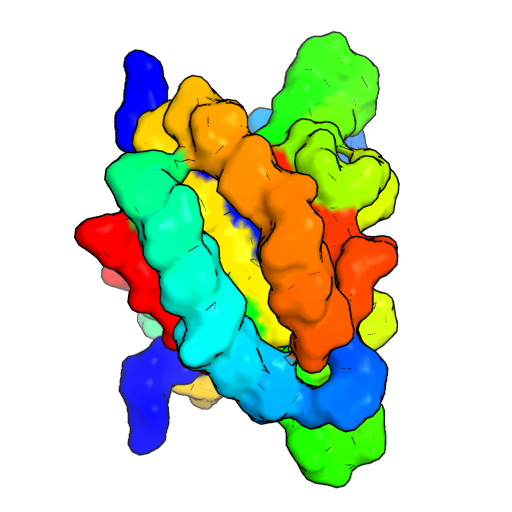O O . ASP B 1 72 ? -1.991 -6.688 8.805 1 94.81 72 ASP B O 1
ATOM 1608 N N . PHE B 1 73 ? -4.18 -7.004 8.938 1 94.38 73 PHE B N 1
ATOM 1609 C CA . PHE B 1 73 ? -4.523 -5.746 8.289 1 94.38 73 PHE B CA 1
ATOM 1610 C C . PHE B 1 73 ? -5.238 -4.816 9.258 1 94.38 73 PHE B C 1
ATOM 1612 O O . PHE B 1 73 ? -6.469 -4.723 9.242 1 94.38 73 PHE B O 1
ATOM 1619 N N . THR B 1 74 ? -4.449 -3.988 9.961 1 89.38 74 THR B N 1
ATOM 1620 C CA . THR B 1 74 ? -4.953 -3.184 11.07 1 89.38 74 THR B CA 1
ATOM 1621 C C . THR B 1 74 ? -5.43 -1.821 10.57 1 89.38 74 THR B C 1
ATOM 1623 O O . THR B 1 74 ? -5.98 -1.032 11.344 1 89.38 74 THR B O 1
ATOM 1626 N N . TYR B 1 75 ? -5.16 -1.553 9.367 1 97.75 75 TYR B N 1
ATOM 1627 C CA . TYR B 1 75 ? -5.578 -0.289 8.766 1 97.75 75 TYR B CA 1
ATOM 1628 C C . TYR B 1 75 ? -6.777 -0.489 7.848 1 97.75 75 TYR B C 1
ATOM 1630 O O . TYR B 1 75 ? -7.094 -1.618 7.469 1 97.75 75 TYR B O 1
ATOM 1638 N N . ASP B 1 76 ? -7.473 0.622 7.539 1 98.12 76 ASP B N 1
ATOM 1639 C CA . ASP B 1 76 ? -8.664 0.565 6.695 1 98.12 76 ASP B CA 1
ATOM 1640 C C . ASP B 1 76 ? -8.359 1.056 5.281 1 98.12 76 ASP B C 1
ATOM 1642 O O . ASP B 1 76 ? -9.125 0.801 4.352 1 98.12 76 ASP B O 1
ATOM 1646 N N . GLY B 1 77 ? -7.301 1.759 5.145 1 98.44 77 GLY B N 1
ATOM 1647 C CA . GLY B 1 77 ? -6.82 2.268 3.869 1 98.44 77 GLY B CA 1
ATOM 1648 C C . GLY B 1 77 ? -5.422 2.846 3.945 1 98.44 77 GLY B C 1
ATOM 1649 O O . GLY B 1 77 ? -4.863 2.994 5.035 1 98.44 77 GLY B O 1
ATOM 1650 N N . PHE B 1 78 ? -4.855 3.062 2.789 1 98.81 78 PHE B N 1
ATOM 1651 C CA . PHE B 1 78 ? -3.561 3.729 2.727 1 98.81 78 PHE B CA 1
ATOM 1652 C C . PHE B 1 78 ? -3.484 4.648 1.515 1 98.81 78 PHE B C 1
ATOM 1654 O O . PHE B 1 78 ? -4.176 4.434 0.518 1 98.81 78 PHE B O 1
ATOM 1661 N N . ALA B 1 79 ? -2.715 5.66 1.649 1 98.75 79 ALA B N 1
ATOM 1662 C CA . ALA B 1 79 ? -2.469 6.621 0.579 1 98.75 79 ALA B CA 1
ATOM 1663 C C . ALA B 1 79 ? -1.01 6.59 0.136 1 98.75 79 ALA B C 1
ATOM 1665 O O . ALA B 1 79 ? -0.104 6.488 0.967 1 98.75 79 ALA B O 1
ATOM 1666 N N . ILE B 1 80 ? -0.802 6.586 -1.103 1 98.56 80 ILE B N 1
ATOM 1667 C CA . ILE B 1 80 ? 0.499 6.836 -1.713 1 98.56 80 ILE B CA 1
ATOM 1668 C C . ILE B 1 80 ? 0.582 8.289 -2.178 1 98.56 80 ILE B C 1
ATOM 1670 O O . ILE B 1 80 ? -0.154 8.703 -3.078 1 98.56 80 ILE B O 1
ATOM 1674 N N . ILE B 1 81 ? 1.447 9.023 -1.543 1 98.38 81 ILE B N 1
ATOM 1675 C CA . ILE B 1 81 ? 1.517 10.469 -1.732 1 98.38 81 ILE B CA 1
ATOM 1676 C C . ILE B 1 81 ? 2.855 10.844 -2.361 1 98.38 81 ILE B C 1
ATOM 1678 O O . ILE B 1 81 ? 3.916 10.484 -1.839 1 98.38 81 ILE B O 1
ATOM 1682 N N . ASN B 1 82 ? 2.787 11.547 -3.461 1 98.31 82 ASN B N 1
ATOM 1683 C CA . ASN B 1 82 ? 3.973 11.938 -4.215 1 98.31 82 ASN B CA 1
ATOM 1684 C C . ASN B 1 82 ? 4.195 13.445 -4.164 1 98.31 82 ASN B C 1
ATOM 1686 O O . ASN B 1 82 ? 3.305 14.219 -4.516 1 98.31 82 ASN B O 1
ATOM 1690 N N . PHE B 1 83 ? 5.309 13.836 -3.691 1 97.88 83 PHE B N 1
ATOM 1691 C CA . PHE B 1 83 ? 5.762 15.227 -3.656 1 97.88 83 PHE B CA 1
ATOM 1692 C C . PHE B 1 83 ? 6.812 15.477 -4.727 1 97.88 83 PHE B C 1
ATOM 1694 O O . PHE B 1 83 ? 7.484 14.547 -5.176 1 97.88 83 PHE B O 1
ATOM 1701 N N . GLU B 1 84 ? 6.953 16.719 -5.035 1 95.44 84 GLU B N 1
ATOM 1702 C CA . GLU B 1 84 ? 7.941 17.078 -6.051 1 95.44 84 GLU B CA 1
ATOM 1703 C C . GLU B 1 84 ? 9.352 16.719 -5.602 1 95.44 84 GLU B C 1
ATOM 1705 O O . GLU B 1 84 ? 10.203 16.359 -6.422 1 95.44 84 GLU B O 1
ATOM 1710 N N . SER B 1 85 ? 9.609 16.875 -4.375 1 96.31 85 SER B N 1
ATOM 1711 C CA . SER B 1 85 ? 10.906 16.625 -3.768 1 96.31 85 SER B CA 1
ATOM 1712 C C . SER B 1 85 ? 10.781 16.375 -2.27 1 96.31 85 SER B C 1
ATOM 1714 O O . SER B 1 85 ? 9.711 16.562 -1.691 1 96.31 85 SER B O 1
ATOM 1716 N N . GLU B 1 86 ? 11.867 15.852 -1.689 1 97.12 86 GLU B N 1
ATOM 1717 C CA . GLU B 1 86 ? 11.875 15.727 -0.235 1 97.12 86 GLU B CA 1
ATOM 1718 C C . GLU B 1 86 ? 11.711 17.094 0.437 1 97.12 86 GLU B C 1
ATOM 1720 O O . GLU B 1 86 ? 11.07 17.203 1.487 1 97.12 86 GLU B O 1
ATOM 1725 N N . ALA B 1 87 ? 12.312 18.156 -0.185 1 97.12 87 ALA B N 1
ATOM 1726 C CA . ALA B 1 87 ? 12.156 19.5 0.346 1 97.12 87 ALA B CA 1
ATOM 1727 C C . ALA B 1 87 ? 10.695 19.922 0.353 1 97.12 87 ALA B C 1
ATOM 1729 O O . ALA B 1 87 ? 10.219 20.531 1.318 1 97.12 87 ALA B O 1
ATOM 1730 N N . ALA B 1 88 ? 9.992 19.625 -0.718 1 96.94 88 ALA B N 1
ATOM 1731 C CA . ALA B 1 88 ? 8.57 19.953 -0.784 1 96.94 88 ALA B CA 1
ATOM 1732 C C . ALA B 1 88 ? 7.793 19.234 0.318 1 96.94 88 ALA B C 1
ATOM 1734 O O . ALA B 1 88 ? 6.891 19.812 0.93 1 96.94 88 ALA B O 1
ATOM 1735 N N . PHE B 1 89 ? 8.172 17.969 0.554 1 98 89 PHE B N 1
ATOM 1736 C CA . PHE B 1 89 ? 7.574 17.203 1.645 1 98 89 PHE B CA 1
ATOM 1737 C C . PHE B 1 89 ? 7.824 17.891 2.982 1 98 89 PHE B C 1
ATOM 1739 O O . PHE B 1 89 ? 6.895 18.078 3.773 1 98 89 PHE B O 1
ATOM 1746 N N . GLN B 1 90 ? 8.992 18.297 3.215 1 97.69 90 GLN B N 1
ATOM 1747 C CA . GLN B 1 90 ? 9.359 18.922 4.48 1 97.69 90 GLN B CA 1
ATOM 1748 C C . GLN B 1 90 ? 8.594 20.234 4.676 1 97.69 90 GLN B C 1
ATOM 1750 O O . GLN B 1 90 ? 8.258 20.594 5.801 1 97.69 90 GLN B O 1
ATOM 1755 N N . GLN B 1 91 ? 8.273 20.891 3.576 1 97.12 91 GLN B N 1
ATOM 1756 C CA . GLN B 1 91 ? 7.504 22.125 3.654 1 97.12 91 GLN B CA 1
ATOM 1757 C C . GLN B 1 91 ? 6.043 21.844 3.984 1 97.12 91 GLN B C 1
ATOM 1759 O O . GLN B 1 91 ? 5.336 22.719 4.492 1 97.12 91 GLN B O 1
ATOM 1764 N N . PHE B 1 92 ? 5.605 20.719 3.676 1 97.62 92 PHE B N 1
ATOM 1765 C CA . PHE B 1 92 ? 4.211 20.344 3.893 1 97.62 92 PHE B CA 1
ATOM 1766 C C . PHE B 1 92 ? 4.008 19.812 5.305 1 97.62 92 PHE B C 1
ATOM 1768 O O . PHE B 1 92 ? 2.895 19.859 5.832 1 97.62 92 PHE B O 1
ATOM 1775 N N . VAL B 1 93 ? 4.992 19.266 5.965 1 97 93 VAL B N 1
ATOM 1776 C CA . VAL B 1 93 ? 4.93 18.594 7.266 1 97 93 VAL B CA 1
ATOM 1777 C C . VAL B 1 93 ? 4.301 19.547 8.297 1 97 93 VAL B C 1
ATOM 1779 O O . VAL B 1 93 ? 3.404 19.141 9.039 1 97 93 VAL B O 1
ATOM 1782 N N . PRO B 1 94 ? 4.66 20.844 8.32 1 96.38 94 PRO B N 1
ATOM 1783 C CA . PRO B 1 94 ? 4.023 21.734 9.289 1 96.38 94 PRO B CA 1
ATOM 1784 C C . PRO B 1 94 ? 2.52 21.875 9.07 1 96.38 94 PRO B C 1
ATOM 1786 O O . PRO B 1 94 ? 1.769 22.078 10.023 1 96.38 94 PRO B O 1
ATOM 1789 N N . VAL B 1 95 ? 2.053 21.797 7.852 1 96.06 95 VAL B N 1
ATOM 1790 C CA . VAL B 1 95 ? 0.626 21.844 7.543 1 96.06 95 VAL B CA 1
ATOM 1791 C C . VAL B 1 95 ? -0.084 20.656 8.211 1 96.06 95 VAL B C 1
ATOM 1793 O O . VAL B 1 95 ? -1.101 20.844 8.883 1 96.06 95 VAL B O 1
ATOM 1796 N N . MET B 1 96 ? 0.479 19.5 8.148 1 94.5 96 MET B N 1
ATOM 1797 C CA . MET B 1 96 ? -0.11 18.266 8.664 1 94.5 96 MET B CA 1
ATOM 1798 C C . MET B 1 96 ? -0.069 18.25 10.188 1 94.5 96 MET B C 1
ATOM 1800 O O . MET B 1 96 ? -0.802 17.484 10.828 1 94.5 96 MET B O 1
ATOM 1804 N N . SER B 1 97 ? 0.735 19.125 10.797 1 93.69 97 SER B N 1
ATOM 1805 C CA . SER B 1 97 ? 0.982 19.062 12.234 1 93.69 97 SER B CA 1
ATOM 1806 C C . SER B 1 97 ? 0.192 20.125 12.977 1 93.69 97 SER B C 1
ATOM 1808 O O . SER B 1 97 ? 0.351 20.297 14.188 1 93.69 97 SER B O 1
ATOM 1810 N N . THR B 1 98 ? -0.641 20.828 12.25 1 96.06 98 THR B N 1
ATOM 1811 C CA . THR B 1 98 ? -1.443 21.859 12.906 1 96.06 98 THR B CA 1
ATOM 1812 C C . THR B 1 98 ? -2.512 21.219 13.797 1 96.06 98 THR B C 1
ATOM 1814 O O . THR B 1 98 ? -2.904 20.078 13.586 1 96.06 98 THR B O 1
ATOM 1817 N N . THR B 1 99 ? -2.988 22.031 14.766 1 97.12 99 THR B N 1
ATOM 1818 C CA . THR B 1 99 ? -4.074 21.594 15.648 1 97.12 99 THR B CA 1
ATOM 1819 C C . THR B 1 99 ? -5.348 21.344 14.844 1 97.12 99 THR B C 1
ATOM 1821 O O . THR B 1 99 ? -6.094 20.406 15.133 1 97.12 99 THR B O 1
ATOM 1824 N N . GLU B 1 100 ? -5.551 22.141 13.828 1 98.06 100 GLU B N 1
ATOM 1825 C CA . GLU B 1 100 ? -6.73 21.984 12.984 1 98.06 100 GLU B CA 1
ATOM 1826 C C . GLU B 1 100 ? -6.742 20.625 12.289 1 98.06 100 GLU B C 1
ATOM 1828 O O . GLU B 1 100 ? -7.777 19.969 12.242 1 98.06 100 GLU B O 1
ATOM 1833 N N . VAL B 1 101 ? -5.66 20.203 11.789 1 98.12 101 VAL B N 1
ATOM 1834 C CA . VAL B 1 101 ? -5.566 18.922 11.094 1 98.12 101 VAL B CA 1
ATOM 1835 C C . VAL B 1 101 ? -5.699 17.781 12.094 1 98.12 101 VAL B C 1
ATOM 1837 O O . VAL B 1 101 ? -6.375 16.781 11.82 1 98.12 101 VAL B O 1
ATOM 1840 N N . ALA B 1 102 ? -5.098 17.938 13.242 1 97.25 102 ALA B N 1
ATOM 1841 C CA . ALA B 1 102 ? -5.207 16.906 14.273 1 97.25 102 ALA B CA 1
ATOM 1842 C C . ALA B 1 102 ? -6.664 16.688 14.68 1 97.25 102 ALA B C 1
ATOM 1844 O O . ALA B 1 102 ? -7.121 15.555 14.797 1 97.25 102 ALA B O 1
ATOM 1845 N N . GLU B 1 103 ? -7.344 17.766 14.922 1 98.12 103 GLU B N 1
ATOM 1846 C CA . GLU B 1 103 ? -8.75 17.688 15.305 1 98.12 103 GLU B CA 1
ATOM 1847 C C . GLU B 1 103 ? -9.594 17.062 14.195 1 98.12 103 GLU B C 1
ATOM 1849 O O . GLU B 1 103 ? -10.523 16.312 14.469 1 98.12 103 GLU B O 1
ATOM 1854 N N . ASP B 1 104 ? -9.242 17.469 13 1 98.69 104 ASP B N 1
ATOM 1855 C CA . ASP B 1 104 ? -9.906 16.875 11.836 1 98.69 104 ASP B CA 1
ATOM 1856 C C . ASP B 1 104 ? -9.695 15.375 11.781 1 98.69 104 ASP B C 1
ATOM 1858 O O . ASP B 1 104 ? -10.648 14.609 11.602 1 98.69 104 ASP B O 1
ATOM 1862 N N . GLU B 1 105 ? -8.461 14.891 11.891 1 98.5 105 GLU B N 1
ATOM 1863 C CA . GLU B 1 105 ? -8.125 13.469 11.844 1 98.5 105 GLU B CA 1
ATOM 1864 C C . GLU B 1 105 ? -8.82 12.695 12.961 1 98.5 105 GLU B C 1
ATOM 1866 O O . GLU B 1 105 ? -9.281 11.57 12.75 1 98.5 105 GLU B O 1
ATOM 1871 N N . ASP B 1 106 ? -9.023 13.297 14.102 1 97.94 106 ASP B N 1
ATOM 1872 C CA . ASP B 1 106 ? -9.672 12.641 15.242 1 97.94 106 ASP B CA 1
ATOM 1873 C C . ASP B 1 106 ? -11.133 12.336 14.938 1 97.94 106 ASP B C 1
ATOM 1875 O O . ASP B 1 106 ? -11.766 11.555 15.648 1 97.94 106 ASP B O 1
ATOM 1879 N N . ARG B 1 107 ? -11.641 12.906 13.938 1 98.31 107 ARG B N 1
ATOM 1880 C CA . ARG B 1 107 ? -13.055 12.711 13.609 1 98.31 107 ARG B CA 1
ATOM 1881 C C . ARG B 1 107 ? -13.258 11.445 12.797 1 98.31 107 ARG B C 1
ATOM 1883 O O . ARG B 1 107 ? -14.383 10.93 12.703 1 98.31 107 ARG B O 1
ATOM 1890 N N . PHE B 1 108 ? -12.156 10.953 12.195 1 98.69 108 PHE B N 1
ATOM 1891 C CA . PHE B 1 108 ? -12.461 9.828 11.312 1 98.69 108 PHE B CA 1
ATOM 1892 C C . PHE B 1 108 ? -11.406 8.742 11.438 1 98.69 108 PHE B C 1
ATOM 1894 O O . PHE B 1 108 ? -11.578 7.645 10.898 1 98.69 108 PHE B O 1
ATOM 1901 N N . THR B 1 109 ? -10.289 9.023 12.148 1 98.31 109 THR B N 1
ATOM 1902 C CA . THR B 1 109 ? -9.234 8.016 12.234 1 98.31 109 THR B CA 1
ATOM 1903 C C . THR B 1 109 ? -8.781 7.836 13.68 1 98.31 109 THR B C 1
ATOM 1905 O O . THR B 1 109 ? -8.977 8.727 14.516 1 98.31 109 THR B O 1
ATOM 1908 N N . ASP B 1 110 ? -8.273 6.676 14.023 1 98 110 ASP B N 1
ATOM 1909 C CA . ASP B 1 110 ? -7.48 6.426 15.227 1 98 110 ASP B CA 1
ATOM 1910 C C . ASP B 1 110 ? -6.012 6.773 14.992 1 98 110 ASP B C 1
ATOM 1912 O O . ASP B 1 110 ? -5.242 5.941 14.5 1 98 110 ASP B O 1
ATOM 1916 N N . ARG B 1 111 ? -5.598 7.918 15.383 1 96.75 111 ARG B N 1
ATOM 1917 C CA . ARG B 1 111 ? -4.285 8.453 15.031 1 96.75 111 ARG B CA 1
ATOM 1918 C C . ARG B 1 111 ? -3.172 7.633 15.672 1 96.75 111 ARG B C 1
ATOM 1920 O O . ARG B 1 111 ? -2.039 7.625 15.188 1 96.75 111 ARG B O 1
ATOM 1927 N N . SER B 1 112 ? -3.475 6.949 16.766 1 96.94 112 SER B N 1
ATOM 1928 C CA . SER B 1 112 ? -2.461 6.145 17.453 1 96.94 112 SER B CA 1
ATOM 1929 C C . SER B 1 112 ? -2.043 4.949 16.594 1 96.94 112 SER B C 1
ATOM 1931 O O . SER B 1 112 ? -0.999 4.344 16.828 1 96.94 112 SER B O 1
ATOM 1933 N N . LYS B 1 113 ? -2.779 4.637 15.625 1 97.25 113 LYS B N 1
ATOM 1934 C CA . LYS B 1 113 ? -2.521 3.469 14.789 1 97.25 113 LYS B CA 1
ATOM 1935 C C . LYS B 1 113 ? -2.01 3.877 13.414 1 97.25 113 LYS B C 1
ATOM 1937 O O . LYS B 1 113 ? -1.712 3.021 12.578 1 97.25 113 LYS B O 1
ATOM 1942 N N . MET B 1 114 ? -1.94 5.133 13.195 1 97.44 114 MET B N 1
ATOM 1943 C CA . MET B 1 114 ? -1.417 5.613 11.922 1 97.44 114 MET B CA 1
ATOM 1944 C C . MET B 1 114 ? 0.043 5.211 11.742 1 97.44 114 MET B C 1
ATOM 1946 O O . MET B 1 114 ? 0.827 5.27 12.688 1 97.44 114 MET B O 1
ATOM 1950 N N . ARG B 1 115 ? 0.406 4.785 10.555 1 98.31 115 ARG B N 1
ATOM 1951 C CA . ARG B 1 115 ? 1.782 4.48 10.172 1 98.31 115 ARG B CA 1
ATOM 1952 C C . ARG B 1 115 ? 2.135 5.113 8.836 1 98.31 115 ARG B C 1
ATOM 1954 O O . ARG B 1 115 ? 1.297 5.184 7.934 1 98.31 115 ARG B O 1
ATOM 1961 N N . ALA B 1 116 ? 3.33 5.559 8.719 1 98.5 116 ALA B N 1
ATOM 1962 C CA . ALA B 1 116 ? 3.803 6.164 7.48 1 98.5 116 ALA B CA 1
ATOM 1963 C C . ALA B 1 116 ? 5.262 5.805 7.211 1 98.5 116 ALA B C 1
ATOM 1965 O O . ALA B 1 116 ? 6.066 5.723 8.141 1 98.5 116 ALA B O 1
ATOM 1966 N N . VAL B 1 117 ? 5.57 5.652 5.98 1 98.69 117 VAL B N 1
ATOM 1967 C CA . VAL B 1 117 ? 6.91 5.219 5.59 1 98.69 117 VAL B CA 1
ATOM 1968 C C . VAL B 1 117 ? 7.277 5.828 4.238 1 98.69 117 VAL B C 1
ATOM 1970 O O . VAL B 1 117 ? 6.406 6.074 3.402 1 98.69 117 VAL B O 1
ATOM 1973 N N . VAL B 1 118 ? 8.578 6.062 4.066 1 98.44 118 VAL B N 1
ATOM 1974 C CA . VAL B 1 118 ? 9.062 6.551 2.781 1 98.44 118 VAL B CA 1
ATOM 1975 C C . VAL B 1 118 ? 9.188 5.387 1.802 1 98.44 118 VAL B C 1
ATOM 1977 O O . VAL B 1 118 ? 9.672 4.309 2.166 1 98.44 118 VAL B O 1
ATOM 1980 N N . LEU B 1 119 ? 8.719 5.668 0.6 1 98.31 119 LEU B N 1
ATOM 1981 C CA . LEU B 1 119 ? 8.883 4.691 -0.473 1 98.31 119 LEU B CA 1
ATOM 1982 C C . LEU B 1 119 ? 10.07 5.051 -1.359 1 98.31 119 LEU B C 1
ATOM 1984 O O . LEU B 1 119 ? 10.359 6.23 -1.566 1 98.31 119 LEU B O 1
ATOM 1988 N N . GLY B 1 120 ? 10.758 4.02 -1.819 1 95.62 120 GLY B N 1
ATOM 1989 C CA . GLY B 1 120 ? 11.852 4.176 -2.77 1 95.62 120 GLY B CA 1
ATOM 1990 C C . GLY B 1 120 ? 11.414 4.004 -4.211 1 95.62 120 GLY B C 1
ATOM 1991 O O . GLY B 1 120 ? 10.523 4.711 -4.688 1 95.62 120 GLY B O 1
ATOM 1992 N N . GLU B 1 121 ? 11.906 2.998 -4.832 1 93.25 121 GLU B N 1
ATOM 1993 C CA . GLU B 1 121 ? 11.633 2.734 -6.242 1 93.25 121 GLU B CA 1
ATOM 1994 C C . GLU B 1 121 ? 10.203 2.236 -6.445 1 93.25 121 GLU B C 1
ATOM 1996 O O . GLU B 1 121 ? 9.664 1.525 -5.594 1 93.25 121 GLU B O 1
ATOM 2001 N N . VAL B 1 122 ? 9.648 2.652 -7.496 1 96.12 122 VAL B N 1
ATOM 2002 C CA . VAL B 1 122 ? 8.375 2.129 -7.977 1 96.12 122 VAL B CA 1
ATOM 2003 C C . VAL B 1 122 ? 8.555 1.528 -9.367 1 96.12 122 VAL B C 1
ATOM 2005 O O . VAL B 1 122 ? 9.25 2.1 -10.211 1 96.12 122 VAL B O 1
ATOM 2008 N N . ARG B 1 123 ? 8 0.375 -9.555 1 97 123 ARG B N 1
ATOM 2009 C CA . ARG B 1 123 ? 8.023 -0.295 -10.852 1 97 123 ARG B CA 1
ATOM 2010 C C . ARG B 1 123 ? 6.609 -0.653 -11.305 1 97 123 ARG B C 1
ATOM 2012 O O . ARG B 1 123 ? 5.777 -1.069 -10.5 1 97 123 ARG B O 1
ATOM 2019 N N . LYS B 1 124 ? 6.379 -0.411 -12.602 1 96.5 124 LYS B N 1
ATOM 2020 C CA . LYS B 1 124 ? 5.062 -0.704 -13.148 1 96.5 124 LYS B CA 1
ATOM 2021 C C . LYS B 1 124 ? 5.164 -1.66 -14.336 1 96.5 124 LYS B C 1
ATOM 2023 O O . LYS B 1 124 ? 5.996 -1.47 -15.227 1 96.5 124 LYS B O 1
ATOM 2028 N N . THR B 1 125 ? 4.379 -2.701 -14.297 1 94.75 125 THR B N 1
ATOM 2029 C CA . THR B 1 125 ? 4.227 -3.635 -15.414 1 94.75 125 THR B CA 1
ATOM 2030 C C . THR B 1 125 ? 2.779 -3.668 -15.891 1 94.75 125 THR B C 1
ATOM 2032 O O . THR B 1 125 ? 1.854 -3.764 -15.086 1 94.75 125 THR B O 1
ATOM 2035 N N . THR B 1 126 ? 2.625 -3.467 -17.203 1 91.06 126 THR B N 1
ATOM 2036 C CA . THR B 1 126 ? 1.293 -3.535 -17.797 1 91.06 126 THR B CA 1
ATOM 2037 C C . THR B 1 126 ? 1.227 -4.625 -18.859 1 91.06 126 THR B C 1
ATOM 2039 O O . THR B 1 126 ? 2.244 -4.977 -19.469 1 91.06 126 THR B O 1
ATOM 2042 N N . GLN B 1 127 ? 0.007 -5.176 -19.047 1 84.31 127 GLN B N 1
ATOM 2043 C CA . GLN B 1 127 ? -0.187 -6.168 -20.094 1 84.31 127 GLN B CA 1
ATOM 2044 C C . GLN B 1 127 ? 0.134 -5.586 -21.469 1 84.31 127 GLN B C 1
ATOM 2046 O O . GLN B 1 127 ? -0.137 -4.414 -21.734 1 84.31 127 GLN B O 1
#

InterPro domains:
  IPR009799 EthD domain [PF07110] (15-112)
  IPR009799 EthD domain [TIGR02118] (10-124)
  IPR011008 Dimeric alpha-beta barrel [SSF54909] (8-117)

Radius of gyration: 18.29 Å; Cα contacts (8 Å, |Δi|>4): 479; chains: 2; bounding box: 47×51×39 Å

pLDDT: mean 95.33, std 8.2, range [36.06, 98.81]

Organism: Aspergillus parasiticus (NCBI:txid5067)

Sequence (254 aa):
MSTDGFTIAVFVTRKPDLSPDAFQDYWENHHVPLLRRLGGSRFPRSHIRHYLKRDSQAPDFPAAVLVGEPSDFTYDGFAIINFESEAAFQQFVPVMSTTEVAEDEDRFTDRSKMRAVVLGEVRKTTQMSTDGFTIAVFVTRKPDLSPDAFQDYWENHHVPLLRRLGGSRFPRSHIRHYLKRDSQAPDFPAAVLVGEPSDFTYDGFAIINFESEAAFQQFVPVMSTTEVAEDEDRFTDRSKMRAVVLGEVRKTTQ